Protein AF-A0A0S8FKI0-F1 (afdb_monomer_lite)

pLDDT: mean 73.02, std 17.02, range [30.19, 95.19]

Radius of gyration: 29.46 Å; chains: 1; bounding box: 60×62×82 Å

Secondary structure (DSSP, 8-state):
--SHHHHHHHHHHHHHHHHHHHHHHHHHHHT-------HHHHHHHHHHS-HHHHHHHHHHTT-TT-TTTSPPPEEEHHHHHHHHHTT-SS----HHHHHHHHHHHHHHTT----HHHHHHHT-TT--S-EEETHHHHHHHH--HHHHS----HHHHSTTS-HHHHHHHHHHHTTBSSHHHHHHHHHHHSS--HHHHHHHHHSTTS-HHHHHHHHHHHHHHHHHHHTTPPP---GGGBEEEHHHHHTTHHHHHTT-S-HHHHHHHHHHHH---HHHHHHHT--SSS-SEEEHHHHHHHHHHHH-SSPPP----TT-SHHHHHHHHHHHHHHHHHHHHHHHH---HHHHHHHHHHHHHHHHHHHH--SSPP-----

Structure (mmCIF, N/CA/C/O backbone):
data_AF-A0A0S8FKI0-F1
#
_entry.id   AF-A0A0S8FKI0-F1
#
loop_
_atom_site.group_PDB
_atom_site.id
_atom_site.type_symbol
_atom_site.label_atom_id
_atom_site.label_alt_id
_atom_site.label_comp_id
_atom_site.label_asym_id
_atom_site.label_entity_id
_atom_site.label_seq_id
_atom_site.pdbx_PDB_ins_code
_atom_site.Cartn_x
_atom_site.Cartn_y
_atom_site.Cartn_z
_atom_site.occupancy
_atom_site.B_iso_or_equiv
_atom_site.auth_seq_id
_atom_site.auth_comp_id
_atom_site.auth_asym_id
_atom_site.auth_atom_id
_atom_site.pdbx_PDB_model_num
ATOM 1 N N . ASP A 1 1 ? 8.269 -39.156 -27.310 1.00 39.81 1 ASP A N 1
ATOM 2 C CA . ASP A 1 1 ? 9.398 -38.824 -28.210 1.00 39.81 1 ASP A CA 1
ATOM 3 C C . ASP A 1 1 ? 9.031 -38.350 -29.619 1.00 39.81 1 ASP A C 1
ATOM 5 O O . ASP A 1 1 ? 9.906 -37.812 -30.287 1.00 39.81 1 ASP A O 1
ATOM 9 N N . GLY A 1 2 ? 7.776 -38.480 -30.079 1.00 37.66 2 GLY A N 1
ATOM 10 C CA . GLY A 1 2 ? 7.359 -38.002 -31.412 1.00 37.66 2 GLY A CA 1
ATOM 11 C C . GLY A 1 2 ? 6.972 -36.518 -31.512 1.00 37.66 2 GLY A C 1
ATOM 12 O O . GLY A 1 2 ? 7.058 -35.959 -32.595 1.00 37.66 2 GLY A O 1
ATOM 13 N N . ASP A 1 3 ? 6.604 -35.869 -30.401 1.00 40.97 3 ASP A N 1
ATOM 14 C CA . ASP A 1 3 ? 5.972 -34.531 -30.415 1.00 40.97 3 ASP A CA 1
ATOM 15 C C . ASP A 1 3 ? 6.957 -33.375 -30.123 1.00 40.97 3 ASP A C 1
ATOM 17 O O . ASP A 1 3 ? 6.841 -32.263 -30.624 1.00 40.97 3 ASP A O 1
ATOM 21 N N . VAL A 1 4 ? 8.035 -33.662 -29.385 1.00 31.95 4 VAL A N 1
ATOM 22 C CA . VAL A 1 4 ? 9.093 -32.680 -29.068 1.00 31.95 4 VAL A CA 1
ATOM 23 C C . VAL A 1 4 ? 9.941 -32.345 -30.302 1.00 31.95 4 VAL A C 1
ATOM 25 O O . VAL A 1 4 ? 10.448 -31.234 -30.428 1.00 31.95 4 VAL A O 1
ATOM 28 N N . LYS A 1 5 ? 10.069 -33.288 -31.246 1.00 33.06 5 LYS A N 1
ATOM 29 C CA . LYS A 1 5 ? 10.776 -33.059 -32.515 1.00 33.06 5 LYS A CA 1
ATOM 30 C C . LYS A 1 5 ? 9.986 -32.170 -33.477 1.00 33.06 5 LYS A C 1
ATOM 32 O O . LYS A 1 5 ? 10.614 -31.410 -34.201 1.00 33.06 5 LYS A O 1
ATOM 37 N N . GLY A 1 6 ? 8.651 -32.236 -33.453 1.00 35.41 6 GLY A N 1
ATOM 38 C CA . GLY A 1 6 ? 7.785 -31.364 -34.253 1.00 35.41 6 GLY A CA 1
ATOM 39 C C . GLY A 1 6 ? 7.866 -29.913 -33.784 1.00 35.41 6 GLY A C 1
ATOM 40 O O . GLY A 1 6 ? 8.181 -29.033 -34.574 1.00 35.41 6 GLY A O 1
ATOM 41 N N . ILE A 1 7 ? 7.736 -29.689 -32.473 1.00 34.97 7 ILE A N 1
ATOM 42 C CA . ILE A 1 7 ? 7.817 -28.352 -31.861 1.00 34.97 7 ILE A CA 1
ATOM 43 C C . ILE A 1 7 ? 9.214 -27.730 -32.035 1.00 34.97 7 ILE A C 1
ATOM 45 O O . ILE A 1 7 ? 9.339 -26.536 -32.293 1.00 34.97 7 ILE A O 1
ATOM 49 N N . ALA A 1 8 ? 10.281 -28.529 -31.924 1.00 34.00 8 ALA A N 1
ATOM 50 C CA . ALA A 1 8 ? 11.645 -28.049 -32.143 1.00 34.00 8 ALA A CA 1
ATOM 51 C C . ALA A 1 8 ? 11.937 -27.732 -33.621 1.00 34.00 8 ALA A C 1
ATOM 53 O O . ALA A 1 8 ? 12.664 -26.780 -33.894 1.00 34.00 8 ALA A O 1
ATOM 54 N N . ALA A 1 9 ? 11.372 -28.497 -34.561 1.00 36.66 9 ALA A N 1
ATOM 55 C CA . ALA A 1 9 ? 11.498 -28.230 -35.993 1.00 36.66 9 ALA A CA 1
ATOM 56 C C . ALA A 1 9 ? 10.727 -26.966 -36.398 1.00 36.66 9 ALA A C 1
ATOM 58 O O . ALA A 1 9 ? 11.277 -26.120 -37.088 1.00 36.66 9 ALA A O 1
ATOM 59 N N . GLU A 1 10 ? 9.513 -26.786 -35.880 1.00 39.69 10 GLU A N 1
ATOM 60 C CA . GLU A 1 10 ? 8.668 -25.616 -36.144 1.00 39.69 10 GLU A CA 1
ATOM 61 C C . GLU A 1 10 ? 9.244 -24.335 -35.503 1.00 39.69 10 GLU A C 1
ATOM 63 O O . GLU A 1 10 ? 9.198 -23.250 -36.083 1.00 39.69 10 GLU A O 1
ATOM 68 N N . ALA A 1 11 ? 9.873 -24.452 -34.325 1.00 37.56 11 ALA A N 1
ATOM 69 C CA . ALA A 1 11 ? 10.627 -23.362 -33.705 1.00 37.56 11 ALA A CA 1
ATOM 70 C C . ALA A 1 11 ? 11.925 -23.036 -34.466 1.00 37.56 11 ALA A C 1
ATOM 72 O O . ALA A 1 11 ? 12.289 -21.865 -34.569 1.00 37.56 11 ALA A O 1
ATOM 73 N N . ALA A 1 12 ? 12.617 -24.045 -35.004 1.00 39.66 12 ALA A N 1
ATOM 74 C CA . ALA A 1 12 ? 13.812 -23.856 -35.824 1.00 39.66 12 ALA A CA 1
ATOM 75 C C . ALA A 1 12 ? 13.483 -23.206 -37.176 1.00 39.66 12 ALA A C 1
ATOM 77 O O . ALA A 1 12 ? 14.190 -22.290 -37.583 1.00 39.66 12 ALA A O 1
ATOM 78 N N . GLU A 1 13 ? 12.390 -23.617 -37.818 1.00 43.81 13 GLU A N 1
ATOM 79 C CA . GLU A 1 13 ? 11.891 -23.058 -39.077 1.00 43.81 13 GLU A CA 1
ATOM 80 C C . GLU A 1 13 ? 11.453 -21.600 -38.890 1.00 43.81 13 GLU A C 1
ATOM 82 O O . GLU A 1 13 ? 11.919 -20.720 -39.610 1.00 43.81 13 GLU A O 1
ATOM 87 N N . ARG A 1 14 ? 10.705 -21.298 -37.819 1.00 45.59 14 ARG A N 1
ATOM 88 C CA . ARG A 1 14 ? 10.377 -19.914 -37.436 1.00 45.59 14 ARG A CA 1
ATOM 89 C C . ARG A 1 14 ? 11.604 -19.068 -37.118 1.00 45.59 14 ARG A C 1
ATOM 91 O O . ARG A 1 14 ? 11.647 -17.898 -37.488 1.00 45.59 14 ARG A O 1
ATOM 98 N N . MET A 1 15 ? 12.605 -19.626 -36.436 1.00 43.56 15 MET A N 1
ATOM 99 C CA . MET A 1 15 ? 13.870 -18.926 -36.189 1.00 43.56 15 MET A CA 1
ATOM 100 C C . MET A 1 15 ? 14.662 -18.702 -37.481 1.00 43.56 15 MET A C 1
ATOM 102 O O . MET A 1 15 ? 15.325 -17.675 -37.595 1.00 43.56 15 MET A O 1
ATOM 106 N N . GLN A 1 16 ? 14.582 -19.605 -38.459 1.00 45.94 16 GLN A N 1
ATOM 107 C CA . GLN A 1 16 ? 15.183 -19.442 -39.785 1.00 45.94 16 GLN A CA 1
ATOM 108 C C . GLN A 1 16 ? 14.472 -18.365 -40.608 1.00 45.94 16 GLN A C 1
ATOM 110 O O . GLN A 1 16 ? 15.139 -17.526 -41.210 1.00 45.94 16 GLN A O 1
ATOM 115 N N . GLU A 1 17 ? 13.140 -18.338 -40.593 1.00 49.81 17 GLU A N 1
ATOM 116 C CA . GLU A 1 17 ? 12.338 -17.300 -41.245 1.00 49.81 17 GLU A CA 1
ATOM 117 C C . GLU A 1 17 ? 12.579 -15.925 -40.621 1.00 49.81 17 GLU A C 1
ATOM 119 O O . GLU A 1 17 ? 12.805 -14.957 -41.350 1.00 49.81 17 GLU A O 1
ATOM 124 N N . LEU A 1 18 ? 12.605 -15.850 -39.284 1.00 48.66 18 LEU A N 1
ATOM 125 C CA . LEU A 1 18 ? 12.975 -14.643 -38.549 1.00 48.66 18 LEU A CA 1
ATOM 126 C C . LEU A 1 18 ? 14.399 -14.226 -38.902 1.00 48.66 18 LEU A C 1
ATOM 128 O O . LEU A 1 18 ? 14.578 -13.107 -39.349 1.00 48.66 18 LEU A O 1
ATOM 132 N N . SER A 1 19 ? 15.389 -15.119 -38.820 1.00 49.66 19 SER A N 1
ATOM 133 C CA . SER A 1 19 ? 16.783 -14.802 -39.171 1.00 49.66 19 SER A CA 1
ATOM 134 C C . SER A 1 19 ? 16.922 -14.328 -40.621 1.00 49.66 19 SER A C 1
ATOM 136 O O . SER A 1 19 ? 17.683 -13.406 -40.880 1.00 49.66 19 SER A O 1
ATOM 138 N N . GLY A 1 20 ? 16.168 -14.901 -41.563 1.00 47.53 20 GLY A N 1
ATOM 139 C CA . GLY A 1 20 ? 16.188 -14.504 -42.973 1.00 47.53 20 GLY A CA 1
ATOM 140 C C . GLY A 1 20 ? 15.478 -13.177 -43.257 1.00 47.53 20 GLY A C 1
ATOM 141 O O . GLY A 1 20 ? 15.952 -12.396 -44.079 1.00 47.53 20 GLY A O 1
ATOM 142 N N . ALA A 1 21 ? 14.358 -12.886 -42.588 1.00 50.78 21 ALA A N 1
ATOM 143 C CA . ALA A 1 21 ? 13.691 -11.581 -42.672 1.00 50.78 21 ALA A CA 1
ATOM 144 C C . ALA A 1 21 ? 14.561 -10.467 -42.085 1.00 50.78 21 ALA A C 1
ATOM 146 O O . ALA A 1 21 ? 14.676 -9.383 -42.646 1.00 50.78 21 ALA A O 1
ATOM 147 N N . LEU A 1 22 ? 15.235 -10.800 -41.001 1.00 49.72 22 LEU A N 1
ATOM 148 C CA . LEU A 1 22 ? 16.076 -9.927 -40.216 1.00 49.72 22 LEU A CA 1
ATOM 149 C C . LEU A 1 22 ? 17.421 -9.650 -40.894 1.00 49.72 22 LEU A C 1
ATOM 151 O O . LEU A 1 22 ? 17.894 -8.519 -40.890 1.00 49.72 22 LEU A O 1
ATOM 155 N N . LEU A 1 23 ? 17.989 -10.650 -41.573 1.00 49.66 23 LEU A N 1
ATOM 156 C CA . LEU A 1 23 ? 19.130 -10.458 -42.460 1.00 49.66 23 LEU A CA 1
ATOM 157 C C . LEU A 1 23 ? 18.768 -9.509 -43.608 1.00 49.66 23 LEU A C 1
ATOM 159 O O . LEU A 1 23 ? 19.523 -8.589 -43.871 1.00 49.66 23 LEU A O 1
ATOM 163 N N . ARG A 1 24 ? 17.588 -9.656 -44.231 1.00 54.09 24 ARG A N 1
ATOM 164 C CA . ARG A 1 24 ? 17.131 -8.731 -45.286 1.00 54.09 24 ARG A CA 1
ATOM 165 C C . ARG A 1 24 ? 17.001 -7.291 -44.787 1.00 54.09 24 ARG A C 1
ATOM 167 O O . ARG A 1 24 ? 17.429 -6.385 -45.492 1.00 54.09 24 ARG A O 1
ATOM 174 N N . GLU A 1 25 ? 16.456 -7.078 -43.591 1.00 47.53 25 GLU A N 1
ATOM 175 C CA . GLU A 1 25 ? 16.356 -5.740 -42.988 1.00 47.53 25 GLU A CA 1
ATOM 176 C C . GLU A 1 25 ? 17.735 -5.148 -42.650 1.00 47.53 25 GLU A C 1
ATOM 178 O O . GLU A 1 25 ? 17.973 -3.969 -42.902 1.00 47.53 25 GLU A O 1
ATOM 183 N N . VAL A 1 26 ? 18.668 -5.964 -42.147 1.00 47.06 26 VAL A N 1
ATOM 184 C CA . VAL A 1 26 ? 20.055 -5.554 -41.862 1.00 47.06 26 VAL A CA 1
ATOM 185 C C . VAL A 1 26 ? 20.823 -5.229 -43.148 1.00 47.06 26 VAL A C 1
ATOM 187 O O . VAL A 1 26 ? 21.454 -4.181 -43.222 1.00 47.06 26 VAL A O 1
ATOM 190 N N . THR A 1 27 ? 20.725 -6.068 -44.180 1.00 49.44 27 THR A N 1
ATOM 191 C CA . THR A 1 27 ? 21.294 -5.857 -45.525 1.00 49.44 27 THR A CA 1
ATOM 192 C C . THR A 1 27 ? 20.740 -4.579 -46.163 1.00 49.44 27 THR A C 1
ATOM 194 O O . THR A 1 27 ? 21.491 -3.785 -46.725 1.00 49.44 27 THR A O 1
ATOM 197 N N . GLN A 1 28 ? 19.437 -4.322 -46.013 1.00 47.28 28 GLN A N 1
ATOM 198 C CA . GLN A 1 28 ? 18.789 -3.110 -46.518 1.00 47.28 28 GLN A CA 1
ATOM 199 C C . GLN A 1 28 ? 19.197 -1.847 -45.741 1.00 47.28 28 GLN A C 1
ATOM 201 O O . GLN A 1 28 ? 19.265 -0.771 -46.330 1.00 47.28 28 GLN A O 1
ATOM 206 N N . ALA A 1 29 ? 19.488 -1.965 -44.443 1.00 43.78 29 ALA A N 1
ATOM 207 C CA . ALA A 1 29 ? 19.983 -0.867 -43.611 1.00 43.78 29 ALA A CA 1
ATOM 208 C C . ALA A 1 29 ? 21.496 -0.609 -43.760 1.00 43.78 29 ALA A C 1
ATOM 210 O O . ALA A 1 29 ? 21.950 0.493 -43.453 1.00 43.78 29 ALA A O 1
ATOM 211 N N . ALA A 1 30 ? 22.267 -1.605 -44.206 1.00 43.94 30 ALA A N 1
ATOM 212 C CA . ALA A 1 30 ? 23.724 -1.546 -44.341 1.00 43.94 30 ALA A CA 1
ATOM 213 C C . ALA A 1 30 ? 24.226 -1.269 -45.776 1.00 43.94 30 ALA A C 1
ATOM 215 O O . ALA A 1 30 ? 25.426 -1.107 -45.951 1.00 43.94 30 ALA A O 1
ATOM 216 N N . GLU A 1 31 ? 23.340 -1.198 -46.781 1.00 46.09 31 GLU A N 1
ATOM 217 C CA . GLU A 1 31 ? 23.678 -1.003 -48.211 1.00 46.09 31 GLU A CA 1
ATOM 218 C C . GLU A 1 31 ? 24.709 -2.010 -48.781 1.00 46.09 31 GLU A C 1
ATOM 220 O O . GLU A 1 31 ? 25.427 -1.706 -49.733 1.00 46.09 31 GLU A O 1
ATOM 225 N N . GLU A 1 32 ? 24.772 -3.234 -48.247 1.00 49.81 32 GLU A N 1
ATOM 226 C CA . GLU A 1 32 ? 25.728 -4.266 -48.681 1.00 49.81 32 GLU A CA 1
ATOM 227 C C . GLU A 1 32 ? 25.035 -5.580 -49.067 1.00 49.81 32 GLU A C 1
ATOM 229 O O . GLU A 1 32 ? 24.153 -6.050 -48.353 1.00 49.81 32 GLU A O 1
ATOM 234 N N . ASP A 1 33 ? 25.478 -6.211 -50.163 1.00 42.44 33 ASP A N 1
ATOM 235 C CA . ASP A 1 33 ? 25.029 -7.540 -50.606 1.00 42.44 33 ASP A CA 1
ATOM 236 C C . ASP A 1 33 ? 25.735 -8.644 -49.797 1.00 42.44 33 ASP A C 1
ATOM 238 O O . ASP A 1 33 ? 26.891 -8.988 -50.058 1.00 42.44 33 ASP A O 1
ATOM 242 N N . LEU A 1 34 ? 25.029 -9.243 -48.833 1.00 45.88 34 LEU A N 1
ATOM 243 C CA . LEU A 1 34 ? 25.502 -10.420 -48.097 1.00 45.88 34 LEU A CA 1
ATOM 244 C C . LEU A 1 34 ? 24.606 -11.643 -48.370 1.00 45.88 34 LEU A C 1
ATOM 246 O O . LEU A 1 34 ? 23.379 -11.514 -48.393 1.00 45.88 34 LEU A O 1
ATOM 250 N N . PRO A 1 35 ? 25.189 -12.840 -48.585 1.00 40.00 35 PRO A N 1
ATOM 251 C CA . PRO A 1 35 ? 24.428 -14.052 -48.861 1.00 40.00 35 PRO A CA 1
ATOM 252 C C . PRO A 1 35 ? 23.627 -14.489 -47.629 1.00 40.00 35 PRO A C 1
ATOM 254 O O . PRO A 1 35 ? 24.103 -14.425 -46.499 1.00 40.00 35 PRO A O 1
ATOM 257 N N . GLY A 1 36 ? 22.388 -14.924 -47.863 1.00 38.94 36 GLY A N 1
ATOM 258 C CA . GLY A 1 36 ? 21.505 -15.423 -46.818 1.00 38.94 36 GLY A CA 1
ATOM 259 C C . GLY A 1 36 ? 21.809 -16.858 -46.416 1.00 38.94 36 GLY A C 1
ATOM 260 O O . GLY A 1 36 ? 21.593 -17.774 -47.210 1.00 38.94 36 GLY A O 1
ATOM 261 N N . GLY A 1 37 ? 22.214 -17.058 -45.165 1.00 46.09 37 GLY A N 1
ATOM 262 C CA . GLY A 1 37 ? 22.438 -18.387 -44.604 1.00 46.09 37 GLY A CA 1
ATOM 263 C C . GLY A 1 37 ? 22.400 -18.438 -43.066 1.00 46.09 37 GLY A C 1
ATOM 264 O O . GLY A 1 37 ? 21.772 -17.582 -42.439 1.00 46.09 37 GLY A O 1
ATOM 265 N N . PRO A 1 38 ? 22.927 -19.514 -42.440 1.00 44.62 38 PRO A N 1
ATOM 266 C CA . PRO A 1 38 ? 22.556 -19.957 -41.088 1.00 44.62 38 PRO A CA 1
ATOM 267 C C . PRO A 1 38 ? 22.965 -18.981 -39.961 1.00 44.62 38 PRO A C 1
ATOM 269 O O . PRO A 1 38 ? 23.713 -18.042 -40.202 1.00 44.62 38 PRO A O 1
ATOM 272 N N . PRO A 1 39 ? 22.582 -19.227 -38.689 1.00 46.31 39 PRO A N 1
ATOM 273 C CA . PRO A 1 39 ? 22.994 -18.448 -37.505 1.00 46.31 39 PRO A CA 1
ATOM 274 C C . PRO A 1 39 ? 24.473 -18.023 -37.432 1.00 46.31 39 PRO A C 1
ATOM 276 O O . PRO A 1 39 ? 24.792 -16.963 -36.894 1.00 46.31 39 PRO A O 1
ATOM 279 N N . CYS A 1 40 ? 25.383 -18.839 -37.978 1.00 47.81 40 CYS A N 1
ATOM 280 C CA . CYS A 1 40 ? 26.810 -18.533 -38.072 1.00 47.81 40 CYS A CA 1
ATOM 281 C C . CYS A 1 40 ? 27.129 -17.370 -39.025 1.00 47.81 40 CYS A C 1
ATOM 283 O O . CYS A 1 40 ? 28.108 -16.665 -38.802 1.00 47.81 40 CYS A O 1
ATOM 285 N N . GLU A 1 41 ? 26.308 -17.141 -40.046 1.00 53.88 41 GLU A N 1
ATOM 286 C CA . GLU A 1 41 ? 26.467 -16.062 -41.023 1.00 53.88 41 GLU A CA 1
ATOM 287 C C . GLU A 1 41 ? 25.952 -14.727 -40.484 1.00 53.88 41 GLU A C 1
ATOM 289 O O . GLU A 1 41 ? 26.607 -13.713 -40.685 1.00 53.88 41 GLU A O 1
ATOM 294 N N . VAL A 1 42 ? 24.875 -14.723 -39.686 1.00 52.00 42 VAL A N 1
ATOM 295 C CA . VAL A 1 42 ? 24.426 -13.522 -38.949 1.00 52.00 42 VAL A CA 1
ATOM 296 C C . VAL A 1 42 ? 25.498 -13.075 -37.951 1.00 52.00 42 VAL A C 1
ATOM 298 O O . VAL A 1 42 ? 25.835 -11.896 -37.881 1.00 52.00 42 VAL A O 1
ATOM 301 N N . ALA A 1 43 ? 26.082 -14.015 -37.200 1.00 55.62 43 ALA A N 1
ATOM 302 C CA . ALA A 1 43 ? 27.179 -13.711 -36.283 1.00 55.62 43 ALA A CA 1
ATOM 303 C C . ALA A 1 43 ? 28.441 -13.221 -37.021 1.00 55.62 43 ALA A C 1
ATOM 305 O O . ALA A 1 43 ? 29.109 -12.309 -36.537 1.00 55.62 43 ALA A O 1
ATOM 306 N N . ALA A 1 44 ? 28.755 -13.791 -38.191 1.00 59.44 44 ALA A N 1
ATOM 307 C CA . ALA A 1 44 ? 29.886 -13.372 -39.019 1.00 59.44 44 ALA A CA 1
ATOM 308 C C . ALA A 1 44 ? 29.679 -11.982 -39.650 1.00 59.44 44 ALA A C 1
ATOM 310 O O . ALA A 1 44 ? 30.594 -11.164 -39.599 1.00 59.44 44 ALA A O 1
ATOM 311 N N . ALA A 1 45 ? 28.479 -11.690 -40.159 1.00 59.94 45 ALA A N 1
ATOM 312 C CA . ALA A 1 45 ? 28.102 -10.385 -40.703 1.00 59.94 45 ALA A CA 1
ATOM 313 C C . ALA A 1 45 ? 28.117 -9.295 -39.622 1.00 59.94 45 ALA A C 1
ATOM 315 O O . ALA A 1 45 ? 28.669 -8.216 -39.814 1.00 59.94 45 ALA A O 1
ATOM 316 N N . LEU A 1 46 ? 27.594 -9.598 -38.430 1.00 58.38 46 LEU A N 1
ATOM 317 C CA . LEU A 1 46 ? 27.690 -8.691 -37.288 1.00 58.38 46 LEU A CA 1
ATOM 318 C C . LEU A 1 46 ? 29.155 -8.472 -36.878 1.00 58.38 46 LEU A C 1
ATOM 320 O O . LEU A 1 46 ? 29.522 -7.351 -36.533 1.00 58.38 46 LEU A O 1
ATOM 324 N N . ALA A 1 47 ? 30.009 -9.501 -36.942 1.00 62.91 47 ALA A N 1
ATOM 325 C CA . ALA A 1 47 ? 31.429 -9.407 -36.596 1.00 62.91 47 ALA A CA 1
ATOM 326 C C . ALA A 1 47 ? 32.264 -8.539 -37.558 1.00 62.91 47 ALA A C 1
ATOM 328 O O . ALA A 1 47 ? 33.300 -8.026 -37.128 1.00 62.91 47 ALA A O 1
ATOM 329 N N . SER A 1 48 ? 31.829 -8.345 -38.808 1.00 64.75 48 SER A N 1
ATOM 330 C CA . SER A 1 48 ? 32.477 -7.436 -39.766 1.00 64.75 48 SER A CA 1
ATOM 331 C C . SER A 1 48 ? 32.045 -5.973 -39.625 1.00 64.75 48 SER A C 1
ATOM 333 O O . SER A 1 48 ? 32.779 -5.097 -40.071 1.00 64.75 48 SER A O 1
ATOM 335 N N . CYS A 1 49 ? 30.913 -5.686 -38.973 1.00 60.69 49 CYS A N 1
ATOM 336 C CA . CYS A 1 49 ? 30.479 -4.312 -38.704 1.00 60.69 49 CYS A CA 1
ATOM 337 C C . CYS A 1 49 ? 31.343 -3.629 -37.634 1.00 60.69 49 CYS A C 1
ATOM 339 O O . CYS A 1 49 ? 31.821 -4.282 -36.695 1.00 60.69 49 CYS A O 1
ATOM 341 N N . GLU A 1 50 ? 31.451 -2.299 -37.715 1.00 67.81 50 GLU A N 1
ATOM 342 C CA . GLU A 1 50 ? 31.979 -1.483 -36.620 1.00 67.81 50 GLU A CA 1
ATOM 343 C C . GLU A 1 50 ? 31.155 -1.680 -35.340 1.00 67.81 50 GLU A C 1
ATOM 345 O O . GLU A 1 50 ? 29.954 -1.957 -35.372 1.00 67.81 50 GLU A O 1
ATOM 350 N N . GLU A 1 51 ? 31.804 -1.533 -34.186 1.00 68.81 51 GLU A N 1
ATOM 351 C CA . GLU A 1 51 ? 31.249 -1.893 -32.876 1.00 68.81 51 GLU A CA 1
ATOM 352 C C . GLU A 1 51 ? 29.905 -1.205 -32.577 1.00 68.81 51 GLU A C 1
ATOM 354 O O . GLU A 1 51 ? 28.958 -1.861 -32.147 1.00 68.81 51 GLU A O 1
ATOM 359 N N . ALA A 1 52 ? 29.783 0.087 -32.896 1.00 63.44 52 ALA A N 1
ATOM 360 C CA . ALA A 1 52 ? 28.550 0.849 -32.692 1.00 63.44 52 ALA A CA 1
ATOM 361 C C . ALA A 1 52 ? 27.403 0.413 -33.627 1.00 63.44 52 ALA A C 1
ATOM 363 O O . ALA A 1 52 ? 26.245 0.381 -33.210 1.00 63.44 52 ALA A O 1
ATOM 364 N N . GLN A 1 53 ? 27.712 0.058 -34.879 1.00 60.59 53 GLN A N 1
ATOM 365 C CA . GLN A 1 53 ? 26.724 -0.453 -35.838 1.00 60.59 53 GLN A CA 1
ATOM 366 C C . GLN A 1 53 ? 26.264 -1.860 -35.460 1.00 60.59 53 GLN A C 1
ATOM 368 O O . GLN A 1 53 ? 25.073 -2.154 -35.510 1.00 60.59 53 GLN A O 1
ATOM 373 N N . ARG A 1 54 ? 27.190 -2.712 -35.013 1.00 67.44 54 ARG A N 1
ATOM 374 C CA . ARG A 1 54 ? 26.890 -4.062 -34.536 1.00 67.44 54 ARG A CA 1
ATOM 375 C C . ARG A 1 54 ? 25.904 -4.051 -33.374 1.00 67.44 54 ARG A C 1
ATOM 377 O O . ARG A 1 54 ? 24.957 -4.831 -33.394 1.00 67.44 54 ARG A O 1
ATOM 384 N N . ASP A 1 55 ? 26.116 -3.185 -32.383 1.00 65.81 55 ASP A N 1
ATOM 385 C CA . ASP A 1 55 ? 25.214 -3.070 -31.232 1.00 65.81 55 ASP A CA 1
ATOM 386 C C . ASP A 1 55 ? 23.819 -2.601 -31.656 1.00 65.81 55 ASP A C 1
ATOM 388 O O . ASP A 1 55 ? 22.819 -3.165 -31.215 1.00 65.81 55 ASP A O 1
ATOM 392 N N . LEU A 1 56 ? 23.751 -1.599 -32.540 1.00 60.97 56 LEU A N 1
ATOM 393 C CA . LEU A 1 56 ? 22.490 -1.065 -33.049 1.00 60.97 56 LEU A CA 1
ATOM 394 C C . LEU A 1 56 ? 21.700 -2.139 -33.806 1.00 60.97 56 LEU A C 1
ATOM 396 O O . LEU A 1 56 ? 20.520 -2.343 -33.527 1.00 60.97 56 LEU A O 1
ATOM 400 N N . LEU A 1 57 ? 22.359 -2.850 -34.724 1.00 59.72 57 LEU A N 1
ATOM 401 C CA . LEU A 1 57 ? 21.748 -3.934 -35.487 1.00 59.72 57 LEU A CA 1
ATOM 402 C C . LEU A 1 57 ? 21.295 -5.051 -34.544 1.00 59.72 57 LEU A C 1
ATOM 404 O O . LEU A 1 57 ? 20.134 -5.442 -34.582 1.00 59.72 57 LEU A O 1
ATOM 408 N N . ALA A 1 58 ? 22.158 -5.493 -33.625 1.00 65.25 58 ALA A N 1
ATOM 409 C CA . ALA A 1 58 ? 21.834 -6.510 -32.627 1.00 65.25 58 ALA A CA 1
ATOM 410 C C . ALA A 1 58 ? 20.653 -6.130 -31.718 1.00 65.25 58 ALA A C 1
ATOM 412 O O . ALA A 1 58 ? 19.911 -7.011 -31.279 1.00 65.25 58 ALA A O 1
ATOM 413 N N . ASP A 1 59 ? 20.471 -4.843 -31.419 1.00 62.06 59 ASP A N 1
ATOM 414 C CA . ASP A 1 59 ? 19.353 -4.344 -30.618 1.00 62.06 59 ASP A CA 1
ATOM 415 C C . ASP A 1 59 ? 18.034 -4.318 -31.391 1.00 62.06 59 ASP A C 1
ATOM 417 O O . ASP A 1 59 ? 17.012 -4.722 -30.828 1.00 62.06 59 ASP A O 1
ATOM 421 N N . VAL A 1 60 ? 18.058 -3.893 -32.663 1.00 60.00 60 VAL A N 1
ATOM 422 C CA . VAL A 1 60 ? 16.895 -3.932 -33.577 1.00 60.00 60 VAL A CA 1
ATOM 423 C C . VAL A 1 60 ? 16.350 -5.351 -33.672 1.00 60.00 60 VAL A C 1
ATOM 425 O O . VAL A 1 60 ? 15.141 -5.570 -33.681 1.00 60.00 60 VAL A O 1
ATOM 428 N N . VAL A 1 61 ? 17.259 -6.319 -33.660 1.00 59.34 61 VAL A N 1
ATOM 429 C CA . VAL A 1 61 ? 16.941 -7.716 -33.908 1.00 59.34 61 VAL A CA 1
ATOM 430 C C . VAL A 1 61 ? 16.808 -8.570 -32.650 1.00 59.34 61 VAL A C 1
ATOM 432 O O . VAL A 1 61 ? 16.664 -9.788 -32.728 1.00 59.34 61 VAL A O 1
ATOM 435 N N . LEU A 1 62 ? 16.854 -7.933 -31.475 1.00 63.19 62 LEU A N 1
ATOM 436 C CA . LEU A 1 62 ? 16.764 -8.572 -30.157 1.00 63.19 62 LEU A CA 1
ATOM 437 C C . LEU A 1 62 ? 17.852 -9.632 -29.881 1.00 63.19 62 LEU A C 1
ATOM 439 O O . LEU A 1 62 ? 17.696 -10.462 -28.985 1.00 63.19 62 LEU A O 1
ATOM 443 N N . LEU A 1 63 ? 18.970 -9.596 -30.609 1.00 64.62 63 LEU A N 1
ATOM 444 C CA . LEU A 1 63 ? 20.092 -10.528 -30.448 1.00 64.62 63 LEU A CA 1
ATOM 445 C C . LEU A 1 63 ? 21.130 -10.050 -29.424 1.00 64.62 63 LEU A C 1
ATOM 447 O O . LEU A 1 63 ? 21.961 -10.846 -28.976 1.00 64.62 63 LEU A O 1
ATOM 451 N N . ASN A 1 64 ? 21.097 -8.777 -29.022 1.00 64.50 64 ASN A N 1
ATOM 452 C CA . ASN A 1 64 ? 22.018 -8.246 -28.020 1.00 64.50 64 ASN A CA 1
ATOM 453 C C . ASN A 1 64 ? 21.754 -8.871 -26.638 1.00 64.50 64 ASN A C 1
ATOM 455 O O . ASN A 1 64 ? 20.712 -8.645 -26.027 1.00 64.50 64 ASN A O 1
ATOM 459 N N . GLY A 1 65 ? 22.708 -9.667 -26.145 1.00 56.34 65 GLY A N 1
ATOM 460 C CA . GLY A 1 65 ? 22.571 -10.442 -24.907 1.00 56.34 65 GLY A CA 1
ATOM 461 C C . GLY A 1 65 ? 22.236 -11.922 -25.111 1.00 56.34 65 GLY A C 1
ATOM 462 O O . GLY A 1 65 ? 22.357 -12.711 -24.166 1.00 56.34 65 GLY A O 1
ATOM 463 N N . HIS A 1 66 ? 21.907 -12.337 -26.336 1.00 61.88 66 HIS A N 1
ATOM 464 C CA . HIS A 1 66 ? 21.606 -13.728 -26.638 1.00 61.88 66 HIS A CA 1
ATOM 465 C C . HIS A 1 66 ? 22.894 -14.540 -26.817 1.00 61.88 66 HIS A C 1
ATOM 467 O O . HIS A 1 66 ? 23.516 -14.525 -27.879 1.00 61.88 66 HIS A O 1
ATOM 473 N N . ARG A 1 67 ? 23.270 -15.323 -25.792 1.00 58.84 67 ARG A N 1
ATOM 474 C CA . ARG A 1 67 ? 24.555 -16.059 -25.700 1.00 58.84 67 ARG A CA 1
ATOM 475 C C . ARG A 1 67 ? 24.923 -16.917 -26.919 1.00 58.84 67 ARG A C 1
ATOM 477 O O . ARG A 1 67 ? 26.102 -17.214 -27.089 1.00 58.84 67 ARG A O 1
ATOM 484 N N . GLN A 1 68 ? 23.942 -17.338 -27.718 1.00 55.84 68 GLN A N 1
ATOM 485 C CA . GLN A 1 68 ? 24.162 -18.131 -28.935 1.00 55.84 68 GLN A CA 1
ATOM 486 C C . GLN A 1 68 ? 24.608 -17.301 -30.153 1.00 55.84 68 GLN A C 1
ATOM 488 O O . GLN A 1 68 ? 25.258 -17.858 -31.029 1.00 55.84 68 GLN A O 1
ATOM 493 N N . PHE A 1 69 ? 24.295 -16.001 -30.206 1.00 58.56 69 PHE A N 1
ATOM 494 C CA . PHE A 1 69 ? 24.595 -15.127 -31.351 1.00 58.56 69 PHE A CA 1
ATOM 495 C C . PHE A 1 69 ? 25.606 -14.040 -30.980 1.00 58.56 69 PHE A C 1
ATOM 497 O O . PHE A 1 69 ? 26.613 -13.871 -31.661 1.00 58.56 69 PHE A O 1
ATOM 504 N N . LEU A 1 70 ? 25.379 -13.343 -29.862 1.00 64.69 70 LEU A N 1
ATOM 505 C CA . LEU A 1 70 ? 26.261 -12.296 -29.354 1.00 64.69 70 LEU A CA 1
ATOM 506 C C . LEU A 1 70 ? 26.366 -12.382 -27.832 1.00 64.69 70 LEU A C 1
ATOM 508 O O . LEU A 1 70 ? 25.371 -12.458 -27.108 1.00 64.69 70 LEU A O 1
ATOM 512 N N . ARG A 1 71 ? 27.598 -12.350 -27.316 1.00 65.94 71 ARG A N 1
ATOM 513 C CA . ARG A 1 71 ? 27.803 -12.251 -25.866 1.00 65.94 71 ARG A CA 1
ATOM 514 C C . ARG A 1 71 ? 27.242 -10.913 -25.367 1.00 65.94 71 ARG A C 1
ATOM 516 O O . ARG A 1 71 ? 27.486 -9.901 -26.022 1.00 65.94 71 ARG A O 1
ATOM 523 N N . PRO A 1 72 ? 26.544 -10.885 -24.213 1.00 67.50 72 PRO A N 1
ATOM 524 C CA . PRO A 1 72 ? 26.071 -9.635 -23.642 1.00 67.50 72 PRO A CA 1
ATOM 525 C C . PRO A 1 72 ? 27.251 -8.708 -23.379 1.00 67.50 72 PRO A C 1
ATOM 527 O O . PRO A 1 72 ? 28.202 -9.086 -22.688 1.00 67.50 72 PRO A O 1
ATOM 530 N N . ARG A 1 73 ? 27.178 -7.500 -23.928 1.00 78.69 73 ARG A N 1
ATOM 531 C CA . ARG A 1 73 ? 28.073 -6.413 -23.550 1.00 78.69 73 ARG A CA 1
ATOM 532 C C . ARG A 1 73 ? 27.481 -5.664 -22.376 1.00 78.69 73 ARG A C 1
ATOM 534 O O . ARG A 1 73 ? 26.262 -5.596 -22.213 1.00 78.69 73 ARG A O 1
ATOM 541 N N . TYR A 1 74 ? 28.365 -5.116 -21.564 1.00 84.69 74 TYR A N 1
ATOM 542 C CA . TYR A 1 74 ? 28.013 -4.422 -20.343 1.00 84.69 74 TYR A CA 1
ATOM 543 C C . TYR A 1 74 ? 28.665 -3.046 -20.346 1.00 84.69 74 TYR A C 1
ATOM 545 O O . TYR A 1 74 ? 29.827 -2.924 -20.725 1.00 84.69 74 TYR A O 1
ATOM 553 N N . MET A 1 75 ? 27.911 -2.044 -19.912 1.00 88.00 75 MET A N 1
ATOM 554 C CA . MET A 1 75 ? 28.412 -0.710 -19.596 1.00 88.00 75 MET A CA 1
ATOM 555 C C . MET A 1 75 ? 28.485 -0.534 -18.084 1.00 88.00 75 MET A C 1
ATOM 557 O O . MET A 1 75 ? 27.743 -1.187 -17.337 1.00 88.00 75 MET A O 1
ATOM 561 N N . ASP A 1 76 ? 29.363 0.352 -17.629 1.00 88.94 76 ASP A N 1
ATOM 562 C CA . ASP A 1 76 ? 29.358 0.767 -16.234 1.00 88.94 76 ASP A CA 1
ATOM 563 C C . ASP A 1 76 ? 28.138 1.654 -15.930 1.00 88.94 76 ASP A C 1
ATOM 565 O O . ASP A 1 76 ? 27.576 2.321 -16.803 1.00 88.94 76 ASP A O 1
ATOM 569 N N . LEU A 1 77 ? 27.688 1.644 -14.672 1.00 85.50 77 LEU A N 1
ATOM 570 C CA . LEU A 1 77 ? 26.515 2.434 -14.277 1.00 85.50 77 LEU A CA 1
ATOM 571 C C . LEU A 1 77 ? 26.764 3.948 -14.382 1.00 85.50 77 LEU A C 1
ATOM 573 O O . LEU A 1 77 ? 25.812 4.707 -14.557 1.00 85.50 77 LEU A O 1
ATOM 577 N N . GLY A 1 78 ? 28.020 4.398 -14.312 1.00 82.38 78 GLY A N 1
ATOM 578 C CA . GLY A 1 78 ? 28.391 5.798 -14.505 1.00 82.38 78 GLY A CA 1
ATOM 579 C C . GLY A 1 78 ? 28.233 6.257 -15.959 1.00 82.38 78 GLY A C 1
ATOM 580 O O . GLY A 1 78 ? 27.761 7.367 -16.205 1.00 82.38 78 GLY A O 1
ATOM 581 N N . GLU A 1 79 ? 28.583 5.414 -16.929 1.00 85.31 79 GLU A N 1
ATOM 582 C CA . GLU A 1 79 ? 28.328 5.596 -18.361 1.00 85.31 79 GLU A CA 1
ATOM 583 C C . GLU A 1 79 ? 26.826 5.654 -18.643 1.00 85.31 79 GLU A C 1
ATOM 585 O O . GLU A 1 79 ? 26.364 6.641 -19.217 1.00 85.31 79 GLU A O 1
ATOM 590 N N . LEU A 1 80 ? 26.047 4.686 -18.140 1.00 84.56 80 LEU A N 1
ATOM 591 C CA . LEU A 1 80 ? 24.585 4.697 -18.271 1.00 84.56 80 LEU A CA 1
ATOM 592 C C . LEU A 1 80 ? 23.986 6.008 -17.743 1.00 84.56 80 LEU A C 1
ATOM 594 O O . LEU A 1 80 ? 23.160 6.631 -18.403 1.00 84.56 80 LEU A O 1
ATOM 598 N N . ARG A 1 81 ? 24.414 6.464 -16.562 1.00 78.44 81 ARG A N 1
ATOM 599 C CA . ARG A 1 81 ? 23.900 7.703 -15.959 1.00 78.44 81 ARG A CA 1
ATOM 600 C C . ARG A 1 81 ? 24.311 8.957 -16.718 1.00 78.44 81 ARG A C 1
ATOM 602 O O . ARG A 1 81 ? 23.511 9.884 -16.778 1.00 78.44 81 ARG A O 1
ATOM 609 N N . ARG A 1 82 ? 25.524 9.016 -17.277 1.00 78.88 82 ARG A N 1
ATOM 610 C CA . ARG A 1 82 ? 25.955 10.144 -18.122 1.00 78.88 82 ARG A CA 1
ATOM 611 C C . ARG A 1 82 ? 25.077 10.259 -19.362 1.00 78.88 82 ARG A C 1
ATOM 613 O O . ARG A 1 82 ? 24.535 11.329 -19.609 1.00 78.88 82 ARG A O 1
ATOM 620 N N . GLU A 1 83 ? 24.838 9.144 -20.043 1.00 75.12 83 GLU A N 1
ATOM 621 C CA . GLU A 1 83 ? 23.952 9.081 -21.212 1.00 75.12 83 GLU A CA 1
ATOM 622 C C . GLU A 1 83 ? 22.510 9.495 -20.888 1.00 75.12 83 GLU A C 1
ATOM 624 O O . GLU A 1 83 ? 21.843 10.128 -21.706 1.00 75.12 83 GLU A O 1
ATOM 629 N N . LEU A 1 84 ? 22.015 9.157 -19.693 1.00 72.38 84 LEU A N 1
ATOM 630 C CA . LEU A 1 84 ? 20.689 9.586 -19.241 1.00 72.38 84 LEU A CA 1
ATOM 631 C C . LEU A 1 84 ? 20.661 11.077 -18.871 1.00 72.38 84 LEU A C 1
ATOM 633 O O . LEU A 1 84 ? 19.722 11.770 -19.250 1.00 72.38 84 LEU A O 1
ATOM 637 N N . LYS A 1 85 ? 21.703 11.592 -18.204 1.00 68.88 85 LYS A N 1
ATOM 638 C CA . LYS A 1 85 ? 21.825 13.016 -17.838 1.00 68.88 85 LYS A CA 1
ATOM 639 C C . LYS A 1 85 ? 21.941 13.932 -19.054 1.00 68.88 85 LYS A C 1
ATOM 641 O O . LYS A 1 85 ? 21.357 15.007 -19.049 1.00 68.88 85 LYS A O 1
ATOM 646 N N . GLU A 1 86 ? 22.658 13.517 -20.095 1.00 63.62 86 GLU A N 1
ATOM 647 C CA . GLU A 1 86 ? 22.798 14.286 -21.342 1.00 63.62 86 GLU A CA 1
ATOM 648 C C . GLU A 1 86 ? 21.481 14.407 -22.126 1.00 63.62 86 GLU A C 1
ATOM 650 O O . GLU A 1 86 ? 21.343 15.288 -22.974 1.00 63.62 86 GLU A O 1
ATOM 655 N N . ARG A 1 87 ? 20.498 13.546 -21.837 1.00 61.53 87 ARG A N 1
ATOM 656 C CA . ARG A 1 87 ? 19.183 13.541 -22.491 1.00 61.53 87 ARG A CA 1
ATOM 657 C C . ARG A 1 87 ? 18.118 14.360 -21.768 1.00 61.53 87 ARG A C 1
ATOM 659 O O . ARG A 1 87 ? 17.054 14.569 -22.346 1.00 61.53 87 ARG A O 1
ATOM 666 N N . GLU A 1 88 ? 18.370 14.824 -20.546 1.00 51.34 88 GLU A N 1
ATOM 667 C CA . GLU A 1 88 ? 17.332 15.434 -19.718 1.00 51.34 88 GLU A CA 1
ATOM 668 C C . GLU A 1 88 ? 17.646 16.864 -19.275 1.00 51.34 88 GLU A C 1
ATOM 670 O O . GLU A 1 88 ? 18.447 17.105 -18.371 1.00 51.34 88 GLU A O 1
ATOM 675 N N . ASP A 1 89 ? 16.829 17.797 -19.771 1.00 44.31 89 ASP A N 1
ATOM 676 C CA . ASP A 1 89 ? 16.285 18.891 -18.959 1.00 44.31 89 ASP A CA 1
ATOM 677 C C . ASP A 1 89 ? 15.439 18.293 -17.798 1.00 44.31 89 ASP A C 1
ATOM 679 O O . ASP A 1 89 ? 14.213 18.358 -17.791 1.00 44.31 89 ASP A O 1
ATOM 683 N N . GLY A 1 90 ? 16.106 17.638 -16.838 1.00 47.94 90 GLY A N 1
ATOM 684 C CA . GLY A 1 90 ? 15.608 17.100 -15.559 1.00 47.94 90 GLY A CA 1
ATOM 685 C C . GLY A 1 90 ? 14.370 16.178 -15.569 1.00 47.94 90 GLY A C 1
ATOM 686 O O . GLY A 1 90 ? 13.252 16.670 -15.428 1.00 47.94 90 GLY A O 1
ATOM 687 N N . GLY A 1 91 ? 14.524 14.844 -15.560 1.00 51.09 91 GLY A N 1
ATOM 688 C CA . GLY A 1 91 ? 13.390 13.903 -15.507 1.00 51.09 91 GLY 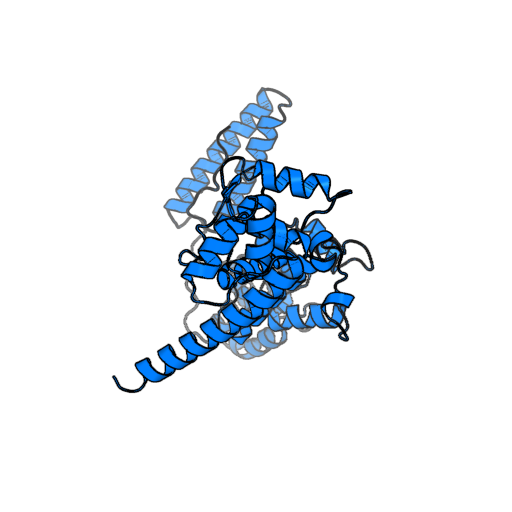A CA 1
ATOM 689 C C . GLY A 1 91 ? 13.636 12.613 -14.710 1.00 51.09 91 GLY A C 1
ATOM 690 O O . GLY A 1 91 ? 14.152 11.617 -15.182 1.00 51.09 91 GLY A O 1
ATOM 691 N N . GLN A 1 92 ? 13.176 12.547 -13.464 1.00 61.88 92 GLN A N 1
ATOM 692 C CA . GLN A 1 92 ? 13.160 11.270 -12.736 1.00 61.88 92 GLN A CA 1
ATOM 693 C C . GLN A 1 92 ? 12.264 10.241 -13.459 1.00 61.88 92 GLN A C 1
ATOM 695 O O . GLN A 1 92 ? 11.055 10.452 -13.575 1.00 61.88 92 GLN A O 1
ATOM 700 N N . PHE A 1 93 ? 12.828 9.107 -13.896 1.00 69.25 93 PHE A N 1
ATOM 701 C CA . PHE A 1 93 ? 12.046 8.001 -14.460 1.00 69.25 93 PHE A CA 1
ATOM 702 C C . PHE A 1 93 ? 11.041 7.444 -13.447 1.00 69.25 93 PHE A C 1
ATOM 704 O O . PHE A 1 93 ? 11.358 7.238 -12.272 1.00 69.25 93 PHE A O 1
ATOM 711 N N . ALA A 1 94 ? 9.853 7.063 -13.921 1.00 69.75 94 ALA A N 1
ATOM 712 C CA . ALA A 1 94 ? 8.916 6.261 -13.137 1.00 69.75 94 ALA A CA 1
ATOM 713 C C . ALA A 1 94 ? 9.420 4.807 -13.019 1.00 69.75 94 ALA A C 1
ATOM 715 O O . ALA A 1 94 ? 8.916 3.903 -13.694 1.00 69.75 94 ALA A O 1
ATOM 716 N N . LEU A 1 95 ? 10.416 4.569 -12.150 1.00 74.94 95 LEU A N 1
ATOM 717 C CA . LEU A 1 95 ? 11.097 3.272 -11.980 1.00 74.94 95 LEU A CA 1
ATOM 718 C C . LEU A 1 95 ? 10.132 2.112 -11.756 1.00 74.94 95 LEU A C 1
ATOM 720 O O . LEU A 1 95 ? 10.398 0.985 -12.148 1.00 74.94 95 LEU A O 1
ATOM 724 N N . VAL A 1 96 ? 8.987 2.389 -11.152 1.00 67.12 96 VAL A N 1
ATOM 725 C CA . VAL A 1 96 ? 7.951 1.402 -10.880 1.00 67.12 96 VAL A CA 1
ATOM 726 C C . VAL A 1 96 ? 7.332 0.801 -12.151 1.00 67.12 96 VAL A C 1
ATOM 728 O O . VAL A 1 96 ? 7.019 -0.383 -12.141 1.00 67.12 96 VAL A O 1
ATOM 731 N N . ARG A 1 97 ? 7.226 1.557 -13.251 1.00 71.56 97 ARG A N 1
ATOM 732 C CA . ARG A 1 97 ? 6.803 1.037 -14.568 1.00 71.56 97 ARG A CA 1
ATOM 733 C C . ARG A 1 97 ? 7.987 0.649 -15.439 1.00 71.56 97 ARG A C 1
ATOM 735 O O . ARG A 1 97 ? 7.935 -0.347 -16.156 1.00 71.56 97 ARG A O 1
ATOM 742 N N . LEU A 1 98 ? 9.060 1.431 -15.352 1.00 78.50 98 LEU A N 1
ATOM 743 C CA . LEU A 1 98 ? 10.252 1.215 -16.155 1.00 78.50 98 LEU A CA 1
ATOM 744 C C . LEU A 1 98 ? 10.943 -0.106 -15.800 1.00 78.50 98 LEU A C 1
ATOM 746 O O . LEU A 1 98 ? 11.387 -0.811 -16.693 1.00 78.50 98 LEU A O 1
ATOM 750 N N . VAL A 1 99 ? 11.007 -0.482 -14.519 1.00 84.94 99 VAL A N 1
ATOM 751 C CA . VAL A 1 99 ? 11.682 -1.713 -14.079 1.00 84.94 99 VAL A CA 1
ATOM 752 C C . VAL A 1 99 ? 10.984 -2.979 -14.597 1.00 84.94 99 VAL A C 1
ATOM 754 O O . VAL A 1 99 ? 11.683 -3.804 -15.186 1.00 84.94 99 VAL A O 1
ATOM 757 N N . PRO A 1 100 ? 9.652 -3.161 -14.452 1.00 80.75 100 PRO A N 1
ATOM 758 C CA . PRO A 1 100 ? 8.949 -4.280 -15.082 1.00 80.75 100 PRO A CA 1
ATOM 759 C C . PRO A 1 100 ? 9.086 -4.293 -16.608 1.00 80.75 100 PRO A C 1
ATOM 761 O O . PRO A 1 100 ? 9.332 -5.350 -17.184 1.00 80.75 100 PRO A O 1
ATOM 764 N N . PHE A 1 101 ? 8.999 -3.126 -17.259 1.00 82.38 101 PHE A N 1
ATOM 765 C CA . PHE A 1 101 ? 9.179 -3.005 -18.708 1.00 82.38 101 PHE A CA 1
ATOM 766 C C . PHE A 1 101 ? 10.580 -3.447 -19.154 1.00 82.38 101 PHE A C 1
ATOM 768 O O . PHE A 1 101 ? 10.714 -4.314 -20.013 1.00 82.38 101 PHE A O 1
ATOM 775 N N . LEU A 1 102 ? 11.631 -2.919 -18.519 1.00 87.31 102 LEU A N 1
ATOM 776 C CA . LEU A 1 102 ? 13.016 -3.304 -18.791 1.00 87.31 102 LEU A CA 1
ATOM 777 C C . LEU A 1 102 ? 13.244 -4.788 -18.525 1.00 87.31 102 LEU A C 1
ATOM 779 O O . LEU A 1 102 ? 13.925 -5.445 -19.302 1.00 87.31 102 LEU A O 1
ATOM 783 N N . ARG A 1 103 ? 12.666 -5.339 -17.453 1.00 88.31 103 ARG A N 1
ATOM 784 C CA . ARG A 1 103 ? 12.769 -6.769 -17.147 1.00 88.31 103 ARG A CA 1
ATOM 785 C C . ARG A 1 103 ? 12.203 -7.622 -18.279 1.00 88.31 103 ARG A C 1
ATOM 787 O O . ARG A 1 103 ? 12.826 -8.611 -18.656 1.00 88.31 103 ARG A O 1
ATOM 794 N N . GLU A 1 104 ? 11.050 -7.242 -18.816 1.00 81.94 104 GLU A N 1
ATOM 795 C CA . GLU A 1 104 ? 10.421 -7.947 -19.929 1.00 81.94 104 GLU A CA 1
ATOM 796 C C . GLU A 1 104 ? 11.227 -7.803 -21.229 1.00 81.94 104 GLU A C 1
ATOM 798 O O . GLU A 1 104 ? 11.482 -8.793 -21.915 1.00 81.94 104 GLU A O 1
ATOM 803 N N . GLU A 1 105 ? 11.721 -6.602 -21.529 1.00 82.50 105 GLU A N 1
ATOM 804 C CA . GLU A 1 105 ? 12.576 -6.353 -22.694 1.00 82.50 105 GLU A CA 1
ATOM 805 C C . GLU A 1 105 ? 13.916 -7.102 -22.627 1.00 82.50 105 GLU A C 1
ATOM 807 O O . GLU A 1 105 ? 14.400 -7.612 -23.641 1.00 82.50 105 GLU A O 1
ATOM 812 N N . LEU A 1 106 ? 14.504 -7.225 -21.438 1.00 84.81 106 LEU A N 1
ATOM 813 C CA . LEU A 1 106 ? 15.707 -8.025 -21.205 1.00 84.81 106 LEU A CA 1
ATOM 814 C C . LEU A 1 106 ? 15.413 -9.523 -21.342 1.00 84.81 106 LEU A C 1
ATOM 816 O O . LEU A 1 106 ? 16.192 -10.244 -21.965 1.00 84.81 106 LEU A O 1
ATOM 820 N N . ARG A 1 107 ? 14.262 -9.991 -20.844 1.00 80.62 107 ARG A N 1
ATOM 821 C CA . ARG A 1 107 ? 13.837 -11.391 -20.982 1.00 80.62 107 ARG A CA 1
ATOM 822 C C . ARG A 1 107 ? 13.662 -11.790 -22.448 1.00 80.62 107 ARG A C 1
ATOM 824 O O . ARG A 1 107 ? 14.137 -12.857 -22.828 1.00 80.62 107 ARG A O 1
ATOM 831 N N . LYS A 1 108 ? 13.059 -10.930 -23.281 1.00 74.38 108 LYS A N 1
ATOM 832 C CA . LYS A 1 108 ? 12.947 -11.142 -24.742 1.00 74.38 108 LYS A CA 1
ATOM 833 C C . LYS A 1 108 ? 14.308 -11.325 -25.423 1.00 74.38 108 LYS A C 1
ATOM 835 O O . LYS A 1 108 ? 14.400 -12.042 -26.410 1.00 74.38 108 LYS A O 1
ATOM 840 N N . ARG A 1 109 ? 15.358 -10.717 -24.865 1.00 72.81 109 ARG A N 1
ATOM 841 C CA . ARG A 1 109 ? 16.754 -10.796 -25.330 1.00 72.81 109 ARG A CA 1
ATOM 842 C C . ARG A 1 109 ? 17.558 -11.929 -24.668 1.00 72.81 109 ARG A C 1
ATOM 844 O O . ARG A 1 109 ? 18.768 -12.029 -24.854 1.00 72.81 109 ARG A O 1
ATOM 851 N N . GLY A 1 110 ? 16.908 -12.785 -23.873 1.00 72.12 110 GLY A N 1
ATOM 852 C CA . GLY A 1 110 ? 17.543 -13.911 -23.176 1.00 72.12 110 GLY A CA 1
ATOM 853 C C . GLY A 1 110 ? 18.338 -13.525 -21.921 1.00 72.12 110 GLY A C 1
ATOM 854 O O . GLY A 1 110 ? 19.148 -14.319 -21.440 1.00 72.12 110 GLY A O 1
ATOM 855 N N . LEU A 1 111 ? 18.129 -12.319 -21.384 1.00 79.50 111 LEU A N 1
ATOM 856 C CA . LEU A 1 111 ? 18.793 -11.821 -20.181 1.00 79.50 111 LEU A CA 1
ATOM 857 C C . LEU A 1 111 ? 17.868 -11.927 -18.966 1.00 79.50 111 LEU A C 1
ATOM 859 O O . LEU A 1 111 ? 16.922 -11.157 -18.803 1.00 79.50 111 LEU A O 1
ATOM 863 N N . GLU A 1 112 ? 18.182 -12.843 -18.053 1.00 82.62 112 GLU A N 1
ATOM 864 C CA . GLU A 1 112 ? 17.499 -12.924 -16.763 1.00 82.62 112 GLU A CA 1
ATOM 865 C C . GLU A 1 112 ? 18.101 -11.922 -15.777 1.00 82.62 112 GLU A C 1
ATOM 867 O O . GLU A 1 112 ? 19.220 -12.088 -15.292 1.00 82.62 112 GLU A O 1
ATOM 872 N N . THR A 1 113 ? 17.353 -10.859 -15.479 1.00 85.56 113 THR A N 1
ATOM 873 C CA . THR A 1 113 ? 17.760 -9.828 -14.517 1.00 85.56 113 THR A CA 1
ATOM 874 C C . THR A 1 113 ? 16.648 -9.587 -13.500 1.00 85.56 113 THR A C 1
ATOM 876 O O . THR A 1 113 ? 15.476 -9.466 -13.856 1.00 85.56 113 THR A O 1
ATOM 879 N N . SER A 1 114 ? 17.005 -9.522 -12.214 1.00 85.50 114 SER A N 1
ATOM 880 C CA . SER A 1 114 ? 16.036 -9.256 -11.147 1.00 85.50 114 SER A CA 1
ATOM 881 C C . SER A 1 114 ? 15.599 -7.787 -11.128 1.00 85.50 114 SER A C 1
ATOM 883 O O . SER A 1 114 ? 16.397 -6.896 -11.414 1.00 85.50 114 SER A O 1
ATOM 885 N N . GLU A 1 115 ? 14.366 -7.507 -10.696 1.00 82.31 115 GLU A N 1
ATOM 886 C CA . GLU A 1 115 ? 13.884 -6.124 -10.525 1.00 82.31 115 GLU A CA 1
ATOM 887 C C . GLU A 1 115 ? 14.759 -5.310 -9.570 1.00 82.31 115 GLU A C 1
ATOM 889 O O . GLU A 1 115 ? 14.951 -4.115 -9.770 1.00 82.31 115 GLU A O 1
ATOM 894 N N . ARG A 1 116 ? 15.324 -5.957 -8.544 1.00 81.00 116 ARG A N 1
ATOM 895 C CA . ARG A 1 116 ? 16.251 -5.320 -7.605 1.00 81.00 116 ARG A CA 1
ATOM 896 C C . ARG A 1 116 ? 17.523 -4.850 -8.310 1.00 81.00 116 ARG A C 1
ATOM 898 O O . ARG A 1 116 ? 17.973 -3.739 -8.058 1.00 81.00 116 ARG A O 1
ATOM 905 N N . SER A 1 117 ? 18.075 -5.680 -9.194 1.00 86.56 117 SER A N 1
ATOM 906 C CA . SER A 1 117 ? 19.257 -5.340 -9.992 1.00 86.56 117 SER A CA 1
ATOM 907 C C . SER A 1 117 ? 18.959 -4.193 -10.958 1.00 86.56 117 SER A C 1
ATOM 909 O O . SER A 1 117 ? 19.725 -3.239 -11.023 1.00 86.56 117 SER A O 1
ATOM 911 N N . ILE A 1 118 ? 17.809 -4.228 -11.636 1.00 88.12 118 ILE A N 1
ATOM 912 C CA . ILE A 1 118 ? 17.404 -3.146 -12.545 1.00 88.12 118 ILE A CA 1
ATOM 913 C C . ILE A 1 118 ? 17.217 -1.836 -11.768 1.00 88.12 118 ILE A C 1
ATOM 915 O O . ILE A 1 118 ? 17.704 -0.798 -12.199 1.00 88.12 118 ILE A O 1
ATOM 919 N N . ARG A 1 119 ? 16.582 -1.874 -10.587 1.00 83.19 119 ARG A N 1
ATOM 920 C CA . ARG A 1 119 ? 16.426 -0.694 -9.716 1.00 83.19 119 ARG A CA 1
ATOM 921 C C . ARG A 1 119 ? 17.766 -0.076 -9.327 1.00 83.19 119 ARG A C 1
ATOM 923 O O . ARG A 1 119 ? 17.882 1.141 -9.379 1.00 83.19 119 ARG A O 1
ATOM 930 N N . SER A 1 120 ? 18.775 -0.891 -9.002 1.00 84.19 120 SER A N 1
ATOM 931 C CA . SER A 1 120 ? 20.103 -0.372 -8.637 1.00 84.19 120 SER A CA 1
ATOM 932 C C . SER A 1 120 ? 20.812 0.385 -9.764 1.00 84.19 120 SER A C 1
ATOM 934 O O . SER A 1 120 ? 21.663 1.223 -9.487 1.00 84.19 120 SER A O 1
ATOM 936 N N . TRP A 1 121 ? 20.445 0.168 -11.032 1.00 86.50 121 TRP A N 1
ATOM 937 C CA . TRP A 1 121 ? 21.027 0.927 -12.144 1.00 86.50 121 TRP A CA 1
ATOM 938 C C . TRP A 1 121 ? 20.684 2.420 -12.080 1.00 86.50 121 TRP A C 1
ATOM 940 O O . TRP A 1 121 ? 21.493 3.262 -12.472 1.00 86.50 121 TRP A O 1
ATOM 950 N N . PHE A 1 122 ? 19.519 2.743 -11.518 1.00 79.38 122 PHE A N 1
ATOM 951 C CA . PHE A 1 122 ? 18.991 4.102 -11.402 1.00 79.38 122 PHE A CA 1
ATOM 952 C C . PHE A 1 122 ? 19.237 4.741 -10.026 1.00 79.38 122 PHE A C 1
ATOM 954 O O . PHE A 1 122 ? 18.807 5.867 -9.800 1.00 79.38 122 PHE A O 1
ATOM 961 N N . ASP A 1 123 ? 19.905 4.037 -9.111 1.00 75.25 123 ASP A N 1
ATOM 962 C CA . ASP A 1 123 ? 20.224 4.534 -7.772 1.00 75.25 123 ASP A CA 1
ATOM 963 C C . ASP A 1 123 ? 21.525 5.350 -7.794 1.00 75.25 123 ASP A C 1
ATOM 965 O O . ASP A 1 123 ? 22.581 4.813 -8.126 1.00 75.25 123 ASP A O 1
ATOM 969 N N . GLU A 1 124 ? 21.472 6.641 -7.460 1.00 68.50 124 GLU A N 1
ATOM 970 C CA . GLU A 1 124 ? 22.630 7.544 -7.540 1.00 68.50 124 GLU A CA 1
ATOM 971 C C . GLU A 1 124 ? 23.787 7.122 -6.621 1.00 68.50 124 GLU A C 1
ATOM 973 O O . GLU A 1 124 ? 24.943 7.375 -6.957 1.00 68.50 124 GLU A O 1
ATOM 978 N N . GLU A 1 125 ? 23.500 6.424 -5.517 1.00 66.12 125 GLU A N 1
ATOM 979 C CA . GLU A 1 125 ? 24.499 5.996 -4.527 1.00 66.12 125 GLU A CA 1
ATOM 980 C C . GLU A 1 125 ? 25.271 4.731 -4.946 1.00 66.12 125 GLU A C 1
ATOM 982 O O . GLU A 1 125 ? 26.291 4.375 -4.351 1.00 66.12 125 GLU A O 1
ATOM 987 N N . SER A 1 126 ? 24.813 4.028 -5.985 1.00 64.38 126 SER A N 1
ATOM 988 C CA . SER A 1 126 ? 25.430 2.782 -6.438 1.00 64.38 126 SER A CA 1
ATOM 989 C C . SER A 1 126 ? 26.460 3.049 -7.539 1.00 64.38 126 SER A C 1
ATOM 991 O O . SER A 1 126 ? 26.115 3.082 -8.714 1.00 64.38 126 SER A O 1
ATOM 993 N N . GLU A 1 127 ? 27.734 3.267 -7.211 1.00 59.72 127 GLU A N 1
ATOM 994 C CA . GLU A 1 127 ? 28.789 3.443 -8.238 1.00 59.72 127 GLU A CA 1
ATOM 995 C C . GLU A 1 127 ? 29.332 2.113 -8.784 1.00 59.72 127 GLU A C 1
ATOM 997 O O . GLU A 1 127 ? 29.838 2.042 -9.902 1.00 59.72 127 GLU A O 1
ATOM 1002 N N . ALA A 1 128 ? 29.198 1.034 -8.011 1.00 70.25 128 ALA A N 1
ATOM 1003 C CA . ALA A 1 128 ? 29.679 -0.286 -8.387 1.00 70.25 128 ALA A CA 1
ATOM 1004 C C . ALA A 1 128 ? 28.577 -1.098 -9.080 1.00 70.25 128 ALA A C 1
ATOM 1006 O O . ALA A 1 128 ? 27.594 -1.493 -8.453 1.00 70.25 128 ALA A O 1
ATOM 1007 N N . GLY A 1 129 ? 28.761 -1.404 -10.363 1.00 80.94 129 GLY A N 1
ATOM 1008 C CA . GLY A 1 129 ? 27.866 -2.298 -11.086 1.00 80.94 129 GLY A CA 1
ATOM 1009 C C . GLY A 1 129 ? 28.010 -2.209 -12.596 1.00 80.94 129 GLY A C 1
ATOM 1010 O O . GLY A 1 129 ? 28.727 -1.366 -13.131 1.00 80.94 129 GLY A O 1
ATOM 1011 N N . GLN A 1 130 ? 27.298 -3.098 -13.277 1.00 87.12 130 GLN A N 1
ATOM 1012 C CA . GLN A 1 130 ? 27.231 -3.143 -14.729 1.00 87.12 130 GLN A CA 1
ATOM 1013 C C . GLN A 1 130 ? 25.782 -3.323 -15.179 1.00 87.12 130 GLN A C 1
ATOM 1015 O O . GLN A 1 130 ? 25.017 -4.067 -14.555 1.00 87.12 130 GLN A O 1
ATOM 1020 N N . ALA A 1 131 ? 25.418 -2.653 -16.269 1.00 87.56 131 ALA A N 1
ATOM 1021 C CA . ALA A 1 131 ? 24.137 -2.816 -16.948 1.00 87.56 131 ALA A CA 1
ATOM 1022 C C . ALA A 1 131 ? 24.372 -3.356 -18.369 1.00 87.56 131 ALA A C 1
ATOM 1024 O O . ALA A 1 131 ? 25.366 -2.988 -18.998 1.00 87.56 131 ALA A O 1
ATOM 1025 N N . PRO A 1 132 ? 23.500 -4.233 -18.898 1.00 88.12 132 PRO A N 1
ATOM 1026 C CA . PRO A 1 132 ? 23.589 -4.672 -20.286 1.00 88.12 132 PRO A CA 1
ATOM 1027 C C . PRO A 1 132 ? 23.520 -3.491 -21.257 1.00 88.12 132 PRO A C 1
ATOM 1029 O O . PRO A 1 132 ? 22.697 -2.593 -21.088 1.00 88.12 132 PRO A O 1
ATOM 1032 N N . TYR A 1 133 ? 24.343 -3.514 -22.304 1.00 83.25 133 TYR A N 1
ATOM 1033 C CA . TYR A 1 133 ? 24.468 -2.389 -23.230 1.00 83.25 133 TYR A CA 1
ATOM 1034 C C . TYR A 1 133 ? 23.148 -2.048 -23.945 1.00 83.25 133 TYR A C 1
ATOM 1036 O O . TYR A 1 133 ? 22.808 -0.878 -24.110 1.00 83.25 133 TYR A O 1
ATOM 1044 N N . CYS A 1 134 ? 22.346 -3.071 -24.260 1.00 79.00 134 CYS A N 1
ATOM 1045 C CA . CYS A 1 134 ? 21.018 -2.938 -24.867 1.00 79.00 134 CYS A CA 1
ATOM 1046 C C . CYS A 1 134 ? 20.041 -2.055 -24.068 1.00 79.00 134 CYS A C 1
ATOM 1048 O O . CYS A 1 134 ? 19.105 -1.499 -24.645 1.00 79.00 134 CYS A O 1
ATOM 1050 N N . VAL A 1 135 ? 20.256 -1.867 -22.757 1.00 85.25 135 VAL A N 1
ATOM 1051 C CA . VAL A 1 135 ? 19.446 -0.960 -21.925 1.00 85.25 135 VAL A CA 1
ATOM 1052 C C . VAL A 1 135 ? 19.491 0.463 -22.479 1.00 85.25 135 VAL A C 1
ATOM 1054 O O . VAL A 1 135 ? 18.463 1.136 -22.495 1.00 85.25 135 VAL A O 1
ATOM 1057 N N . ARG A 1 136 ? 20.638 0.904 -23.011 1.00 80.38 136 ARG A N 1
ATOM 1058 C CA . ARG A 1 136 ? 20.780 2.219 -23.651 1.00 80.38 136 ARG A CA 1
ATOM 1059 C C . ARG A 1 136 ? 19.806 2.378 -24.811 1.00 80.38 136 ARG A C 1
ATOM 1061 O O . ARG A 1 136 ? 19.080 3.364 -24.861 1.00 80.38 136 ARG A O 1
ATOM 1068 N N . SER A 1 137 ? 19.749 1.409 -25.717 1.00 75.06 137 SER A N 1
ATOM 1069 C CA . SER A 1 137 ? 18.861 1.452 -26.884 1.00 75.06 137 SER A CA 1
ATOM 1070 C C . SER A 1 137 ? 17.389 1.325 -26.504 1.00 75.06 137 SER A C 1
ATOM 1072 O O . SER A 1 137 ? 16.556 2.043 -27.052 1.00 75.06 137 SER A O 1
ATOM 1074 N N . ILE A 1 138 ? 17.066 0.493 -25.509 1.00 78.19 138 ILE A N 1
ATOM 1075 C CA . ILE A 1 138 ? 15.700 0.392 -24.981 1.00 78.19 138 ILE A CA 1
ATOM 1076 C C . ILE A 1 138 ? 15.254 1.755 -24.435 1.00 78.19 138 ILE A C 1
ATOM 1078 O O . ILE A 1 138 ? 14.223 2.274 -24.852 1.00 78.19 138 ILE A O 1
ATOM 1082 N N . LEU A 1 139 ? 16.067 2.390 -23.584 1.00 77.62 139 LEU A N 1
ATOM 1083 C CA . LEU A 1 139 ? 15.781 3.720 -23.032 1.00 77.62 139 LEU A CA 1
ATOM 1084 C C . LEU A 1 139 ? 15.773 4.824 -24.103 1.00 77.62 139 LEU A C 1
ATOM 1086 O O . LEU A 1 139 ? 15.137 5.859 -23.911 1.00 77.62 139 LEU A O 1
ATOM 1090 N N . ARG A 1 140 ? 16.424 4.613 -25.256 1.00 72.06 140 ARG A N 1
ATOM 1091 C CA . ARG A 1 140 ? 16.334 5.525 -26.406 1.00 72.06 140 ARG A CA 1
ATOM 1092 C C . ARG A 1 140 ? 14.965 5.533 -27.072 1.00 72.06 140 ARG A C 1
ATOM 1094 O O . ARG A 1 140 ? 14.559 6.601 -27.523 1.00 72.06 140 ARG A O 1
ATOM 1101 N N . GLY A 1 141 ? 14.290 4.385 -27.113 1.00 65.81 141 GLY A N 1
ATOM 1102 C CA . GLY A 1 141 ? 12.934 4.231 -27.653 1.00 65.81 141 GLY A CA 1
ATOM 1103 C C . GLY A 1 141 ? 11.819 4.478 -26.634 1.00 65.81 141 GLY A C 1
ATOM 1104 O O . GLY A 1 141 ? 10.653 4.575 -27.011 1.00 65.81 141 GLY A O 1
ATOM 1105 N N . VAL A 1 142 ? 12.164 4.594 -25.350 1.00 67.88 142 VAL A N 1
ATOM 1106 C CA . VAL A 1 142 ? 11.221 4.934 -24.286 1.00 67.88 142 VAL A CA 1
ATOM 1107 C C . VAL A 1 142 ? 10.734 6.377 -24.470 1.00 67.88 142 VAL A C 1
ATOM 1109 O O . VAL A 1 142 ? 11.510 7.329 -24.507 1.00 67.88 142 VAL A O 1
ATOM 1112 N N . ASN A 1 143 ? 9.421 6.526 -24.612 1.00 57.84 143 ASN A N 1
ATOM 1113 C CA . ASN A 1 143 ? 8.720 7.788 -24.827 1.00 57.84 143 ASN A CA 1
ATOM 1114 C C . ASN A 1 143 ? 8.388 8.496 -23.492 1.00 57.84 143 ASN A C 1
ATOM 1116 O O . ASN A 1 143 ? 8.663 8.000 -22.396 1.00 57.84 143 ASN A O 1
ATOM 1120 N N . GLY A 1 144 ? 7.771 9.683 -23.580 1.00 55.59 144 GLY A N 1
ATOM 1121 C CA . GLY A 1 144 ? 7.457 10.554 -22.432 1.00 55.59 144 GLY A CA 1
ATOM 1122 C C . GLY A 1 144 ? 6.603 9.922 -21.320 1.00 55.59 144 GLY A C 1
ATOM 1123 O O . GLY A 1 144 ? 6.541 10.462 -20.213 1.00 55.59 144 GLY A O 1
ATOM 1124 N N . GLU A 1 145 ? 6.000 8.762 -21.593 1.00 55.81 145 GLU A N 1
ATOM 1125 C CA . GLU A 1 145 ? 5.225 7.950 -20.656 1.00 55.81 145 GLU A CA 1
ATOM 1126 C C . GLU A 1 145 ? 6.047 7.477 -19.442 1.00 55.81 145 GLU A C 1
ATOM 1128 O O . GLU A 1 145 ? 5.522 7.377 -18.332 1.00 55.81 145 GLU A O 1
ATOM 1133 N N . PHE A 1 146 ? 7.349 7.238 -19.621 1.00 62.75 146 PHE A N 1
ATOM 1134 C CA . PHE A 1 146 ? 8.242 6.818 -18.535 1.00 62.75 146 PHE A CA 1
ATOM 1135 C C . PHE A 1 146 ? 9.145 7.953 -18.032 1.00 62.75 146 PHE A C 1
ATOM 1137 O O . PHE A 1 146 ? 9.616 7.881 -16.896 1.00 62.75 146 PHE A O 1
ATOM 1144 N N . ALA A 1 147 ? 9.368 8.983 -18.861 1.00 53.44 147 ALA A N 1
ATOM 1145 C CA . ALA A 1 147 ? 10.366 10.038 -18.649 1.00 53.44 147 ALA A CA 1
ATOM 1146 C C . ALA A 1 147 ? 9.965 11.093 -17.607 1.00 53.44 147 ALA A C 1
ATOM 1148 O O . ALA A 1 147 ? 10.814 11.729 -16.999 1.00 53.44 147 ALA A O 1
ATOM 1149 N N . THR A 1 148 ? 8.667 11.318 -17.400 1.00 51.78 148 THR A N 1
ATOM 1150 C CA . THR A 1 148 ? 8.227 12.425 -16.536 1.00 51.78 148 THR A CA 1
ATOM 1151 C C . THR A 1 148 ? 7.661 11.958 -15.200 1.00 51.78 148 THR A C 1
ATOM 1153 O O . THR A 1 148 ? 7.615 12.732 -14.244 1.00 51.78 148 THR A O 1
ATOM 1156 N N . GLY A 1 149 ? 7.128 10.732 -15.133 1.00 52.62 149 GLY A N 1
ATOM 1157 C CA . GLY A 1 149 ? 6.241 10.319 -14.041 1.00 52.62 149 GLY A CA 1
ATOM 1158 C C . GLY A 1 149 ? 5.011 11.232 -13.869 1.00 52.62 149 GLY A C 1
ATOM 1159 O O . GLY A 1 149 ? 4.249 11.049 -12.927 1.00 52.62 149 GLY A O 1
ATOM 1160 N N . LEU A 1 150 ? 4.798 12.219 -14.757 1.00 54.03 150 LEU A N 1
ATOM 1161 C CA . LEU A 1 150 ? 3.802 13.293 -14.660 1.00 54.03 150 LEU A CA 1
ATOM 1162 C C . LEU A 1 150 ? 2.467 12.895 -15.294 1.00 54.03 150 LEU A C 1
ATOM 1164 O O . LEU A 1 150 ? 1.832 13.728 -15.940 1.00 54.03 150 LEU A O 1
ATOM 1168 N N . ILE A 1 151 ? 2.020 11.658 -15.110 1.00 60.81 151 ILE A N 1
ATOM 1169 C CA . ILE A 1 151 ? 0.732 11.233 -15.656 1.00 60.81 151 ILE A CA 1
ATOM 1170 C C . ILE A 1 151 ? -0.341 11.488 -14.589 1.00 60.81 151 ILE A C 1
ATOM 1172 O O . ILE A 1 151 ? -0.245 10.925 -13.493 1.00 60.81 151 ILE A O 1
ATOM 1176 N N . PRO A 1 152 ? -1.329 12.363 -14.853 1.00 67.81 152 PRO A N 1
ATOM 1177 C CA . PRO A 1 152 ? -2.482 12.514 -13.979 1.00 67.81 152 PRO A CA 1
ATOM 1178 C C . PRO A 1 152 ? -3.182 11.175 -13.797 1.00 67.81 152 PRO A C 1
ATOM 1180 O O . PRO A 1 152 ? -3.269 10.383 -14.736 1.00 67.81 152 PRO A O 1
ATOM 1183 N N . LEU A 1 153 ? -3.729 10.938 -12.609 1.00 71.62 153 LEU A N 1
ATOM 1184 C CA . LEU A 1 153 ? -4.472 9.712 -12.356 1.00 71.62 153 LEU A CA 1
ATOM 1185 C C . LEU A 1 153 ? -5.630 9.532 -13.349 1.00 71.62 153 LEU A C 1
ATOM 1187 O O . LEU A 1 153 ? -5.865 8.412 -13.783 1.00 71.62 153 LEU A O 1
ATOM 1191 N N . GLU A 1 154 ? -6.265 10.628 -13.770 1.00 74.06 154 GLU A N 1
ATOM 1192 C CA . GLU A 1 154 ? -7.332 10.667 -14.775 1.00 74.06 154 GLU A CA 1
ATOM 1193 C C . GLU A 1 154 ? -6.902 10.065 -16.122 1.00 74.06 154 GLU A C 1
ATOM 1195 O O . GLU A 1 154 ? -7.665 9.342 -16.750 1.00 74.06 154 GLU A O 1
ATOM 1200 N N . GLU A 1 155 ? -5.663 10.309 -16.555 1.00 70.56 155 GLU A N 1
ATOM 1201 C CA . GLU A 1 155 ? -5.136 9.738 -17.802 1.00 70.56 155 GLU A CA 1
ATOM 1202 C C . GLU A 1 155 ? -4.785 8.251 -17.637 1.00 70.56 155 GLU A C 1
ATOM 1204 O O . GLU A 1 155 ? -4.869 7.483 -18.593 1.00 70.56 155 GLU A O 1
ATOM 1209 N N . LEU A 1 156 ? -4.429 7.822 -16.421 1.00 71.69 156 LEU A N 1
ATOM 1210 C CA . LEU A 1 156 ? -4.079 6.430 -16.129 1.00 71.69 156 LEU A CA 1
ATOM 1211 C C . LEU A 1 156 ? -5.297 5.512 -15.968 1.00 71.69 156 LEU A C 1
ATOM 1213 O O . LEU A 1 156 ? -5.180 4.312 -16.210 1.00 71.69 156 LEU A O 1
ATOM 1217 N N . VAL A 1 157 ? -6.435 6.042 -15.510 1.00 74.62 157 VAL A N 1
ATOM 1218 C CA . VAL A 1 157 ? -7.694 5.283 -15.366 1.00 74.62 157 VAL A CA 1
ATOM 1219 C C . VAL A 1 157 ? -8.560 5.334 -16.637 1.00 74.62 157 VAL A C 1
ATOM 1221 O O . VAL A 1 157 ? -9.583 4.658 -16.734 1.00 74.62 157 VAL A O 1
ATOM 1224 N N . GLY A 1 158 ? -8.137 6.097 -17.650 1.00 76.44 158 GLY A N 1
ATOM 1225 C CA . GLY A 1 158 ? -8.770 6.141 -18.965 1.00 76.44 158 GLY A CA 1
ATOM 1226 C C . GLY A 1 158 ? -10.121 6.857 -18.954 1.00 76.44 158 GLY A C 1
ATOM 1227 O O . GLY A 1 158 ? -10.182 8.073 -18.807 1.00 76.44 158 GLY A O 1
ATOM 1228 N N . GLN A 1 159 ? -11.207 6.115 -19.190 1.00 75.62 159 GLN A N 1
ATOM 1229 C CA . GLN A 1 159 ? -12.570 6.673 -19.222 1.00 75.62 159 GLN A CA 1
ATOM 1230 C C . GLN A 1 159 ? -13.247 6.710 -17.845 1.00 75.62 159 GLN A C 1
ATOM 1232 O O . GLN A 1 159 ? -14.341 7.260 -17.720 1.00 75.62 159 GLN A O 1
ATOM 1237 N N . GLU A 1 160 ? -12.634 6.107 -16.826 1.00 80.62 160 GLU A N 1
ATOM 1238 C CA . GLU A 1 160 ? -13.181 6.077 -15.473 1.00 80.62 160 GLU A CA 1
ATOM 1239 C C . GLU A 1 160 ? -12.907 7.395 -14.728 1.00 80.62 160 GLU A C 1
ATOM 1241 O O . GLU A 1 160 ? -11.914 8.079 -14.969 1.00 80.62 160 GLU A O 1
ATOM 1246 N N . ASP A 1 161 ? -13.792 7.769 -13.803 1.00 82.44 161 ASP A N 1
ATOM 1247 C CA . ASP A 1 161 ? -13.542 8.894 -12.903 1.00 82.44 161 ASP A CA 1
ATOM 1248 C C . ASP A 1 161 ? -12.461 8.515 -11.875 1.00 82.44 161 ASP A C 1
ATOM 1250 O O . ASP A 1 161 ? -12.569 7.498 -11.188 1.00 82.44 161 ASP A O 1
ATOM 1254 N N . ALA A 1 162 ? -11.409 9.329 -11.758 1.00 81.31 162 ALA A N 1
ATOM 1255 C CA . ALA A 1 162 ? -10.254 9.009 -10.917 1.00 81.31 162 ALA A CA 1
ATOM 1256 C C . ALA A 1 162 ? -10.597 8.909 -9.420 1.00 81.31 162 ALA A C 1
ATOM 1258 O O . ALA A 1 162 ? -10.041 8.058 -8.720 1.00 81.31 162 ALA A O 1
ATOM 1259 N N . ASP A 1 163 ? -11.519 9.740 -8.925 1.00 83.38 163 ASP A N 1
ATOM 1260 C CA . ASP A 1 163 ? -11.963 9.693 -7.529 1.00 83.38 163 ASP A CA 1
ATOM 1261 C C . ASP A 1 163 ? -12.815 8.440 -7.271 1.00 83.38 163 ASP A C 1
ATOM 1263 O O . ASP A 1 163 ? -12.671 7.793 -6.227 1.00 83.38 163 ASP A O 1
ATOM 1267 N N . ALA A 1 164 ? -13.671 8.065 -8.227 1.00 86.81 164 ALA A N 1
ATOM 1268 C CA . ALA A 1 164 ? -14.445 6.829 -8.180 1.00 86.81 164 ALA A CA 1
ATOM 1269 C C . ALA A 1 164 ? -13.537 5.592 -8.178 1.00 86.81 164 ALA A C 1
ATOM 1271 O O . ALA A 1 164 ? -13.699 4.732 -7.309 1.00 86.81 164 ALA A O 1
ATOM 1272 N N . TRP A 1 165 ? -12.544 5.548 -9.070 1.00 89.62 165 TRP A N 1
ATOM 1273 C CA . TRP A 1 165 ? -11.563 4.465 -9.131 1.00 89.62 165 TRP A CA 1
ATOM 1274 C C . TRP A 1 165 ? -10.774 4.341 -7.819 1.00 89.62 165 TRP A C 1
ATOM 1276 O O . TRP A 1 165 ? -10.657 3.249 -7.260 1.00 89.62 165 TRP A O 1
ATOM 1286 N N . LEU A 1 166 ? -10.283 5.459 -7.263 1.00 89.25 166 LEU A N 1
ATOM 1287 C CA . LEU A 1 166 ? -9.562 5.464 -5.980 1.00 89.25 166 LEU A CA 1
ATOM 1288 C C . LEU A 1 166 ? -10.421 4.942 -4.832 1.00 89.25 166 LEU A C 1
ATOM 1290 O O . LEU A 1 166 ? -9.946 4.203 -3.965 1.00 89.25 166 LEU A O 1
ATOM 1294 N N . GLU A 1 167 ? -11.679 5.365 -4.788 1.00 90.44 167 GLU A N 1
ATOM 1295 C CA . GLU A 1 167 ? -12.614 4.935 -3.764 1.00 90.44 167 GLU A CA 1
ATOM 1296 C C . GLU A 1 167 ? -12.972 3.452 -3.913 1.00 90.44 167 GLU A C 1
ATOM 1298 O O . GLU A 1 167 ? -13.093 2.761 -2.899 1.00 90.44 167 GLU A O 1
ATOM 1303 N N . GLU A 1 168 ? -13.079 2.940 -5.138 1.00 91.75 168 GLU A N 1
ATOM 1304 C CA . GLU A 1 168 ? -13.304 1.520 -5.391 1.00 91.75 168 GLU A CA 1
ATOM 1305 C C . GLU A 1 168 ? -12.082 0.678 -5.011 1.00 91.75 168 GLU A C 1
ATOM 1307 O O . GLU A 1 168 ? -12.213 -0.273 -4.238 1.00 91.75 168 GLU A O 1
ATOM 1312 N N . ALA A 1 169 ? -10.877 1.082 -5.423 1.00 93.19 169 ALA A N 1
ATOM 1313 C CA . ALA A 1 169 ? -9.629 0.444 -5.006 1.00 93.19 169 ALA A CA 1
ATOM 1314 C C . ALA A 1 169 ? -9.517 0.396 -3.472 1.00 93.19 169 ALA A C 1
ATOM 1316 O O . ALA A 1 169 ? -9.235 -0.654 -2.888 1.00 93.19 169 ALA A O 1
ATOM 1317 N N . ARG A 1 170 ? -9.833 1.509 -2.792 1.00 94.31 170 ARG A N 1
ATOM 1318 C CA . ARG A 1 170 ? -9.861 1.581 -1.325 1.00 94.31 170 ARG A CA 1
ATOM 1319 C C . ARG A 1 170 ? -10.811 0.547 -0.716 1.00 94.31 170 ARG A C 1
ATOM 1321 O O . ARG A 1 170 ? -10.463 -0.070 0.294 1.00 94.31 170 ARG A O 1
ATOM 1328 N N . ARG A 1 171 ? -12.016 0.392 -1.276 1.00 92.25 171 ARG A N 1
ATOM 1329 C CA . ARG A 1 171 ? -13.028 -0.559 -0.788 1.00 92.25 171 ARG A CA 1
ATOM 1330 C C . ARG A 1 171 ? -12.618 -2.002 -1.041 1.00 92.25 171 ARG A C 1
ATOM 1332 O O . ARG A 1 171 ? -12.653 -2.785 -0.095 1.00 92.25 171 ARG A O 1
ATOM 1339 N N . ARG A 1 172 ? -12.199 -2.340 -2.264 1.00 93.81 172 ARG A N 1
ATOM 1340 C CA . ARG A 1 172 ? -11.767 -3.698 -2.639 1.00 93.81 172 ARG A CA 1
ATOM 1341 C C . ARG A 1 172 ? -10.601 -4.173 -1.776 1.00 93.81 172 ARG A C 1
ATOM 1343 O O . ARG A 1 172 ? -10.639 -5.279 -1.248 1.00 93.81 172 ARG A O 1
ATOM 1350 N N . LEU A 1 173 ? -9.628 -3.297 -1.532 1.00 94.69 173 LEU A N 1
ATOM 1351 C CA . LEU A 1 173 ? -8.480 -3.569 -0.660 1.00 94.69 173 LEU A CA 1
ATOM 1352 C C . LEU A 1 173 ? -8.792 -3.430 0.838 1.00 94.69 173 LEU A C 1
ATOM 1354 O O . LEU A 1 173 ? -7.900 -3.559 1.670 1.00 94.69 173 LEU A O 1
ATOM 1358 N N . SER A 1 174 ? -10.049 -3.170 1.213 1.00 93.88 174 SER A N 1
ATOM 1359 C CA . SER A 1 174 ? -10.505 -3.077 2.607 1.00 93.88 174 SER A CA 1
ATOM 1360 C C . SER A 1 174 ? -9.756 -2.041 3.461 1.00 93.88 174 SER A C 1
ATOM 1362 O O . SER A 1 174 ? -9.661 -2.180 4.683 1.00 93.88 174 SER A O 1
ATOM 1364 N N . PHE A 1 175 ? -9.244 -0.960 2.866 1.00 95.19 175 PHE A N 1
ATOM 1365 C CA . PHE A 1 175 ? -8.634 0.134 3.624 1.00 95.19 175 PHE A CA 1
ATOM 1366 C C . PHE A 1 175 ? -9.688 0.866 4.451 1.00 95.19 175 PHE A C 1
ATOM 1368 O O . PHE A 1 175 ? -10.696 1.328 3.920 1.00 95.19 175 PHE A O 1
ATOM 1375 N N . ARG A 1 176 ? -9.446 1.094 5.746 1.00 92.25 176 ARG A N 1
ATOM 1376 C CA . ARG A 1 176 ? -10.462 1.718 6.621 1.00 92.25 176 ARG A CA 1
ATOM 1377 C C . ARG A 1 176 ? -10.702 3.21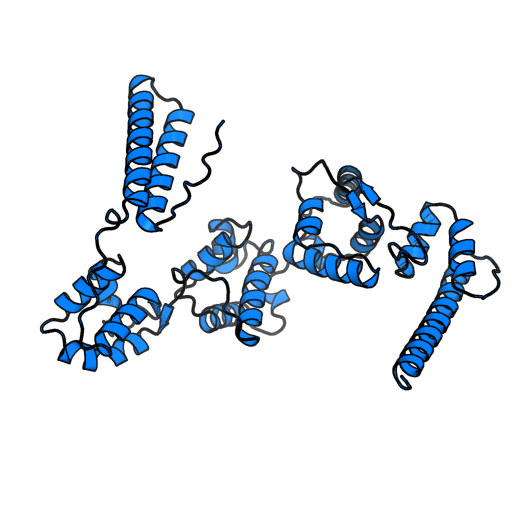5 6.381 1.00 92.25 176 ARG A C 1
ATOM 1379 O O . ARG A 1 176 ? -11.665 3.773 6.902 1.00 92.25 176 ARG A O 1
ATOM 1386 N N . SER A 1 177 ? -9.794 3.901 5.686 1.00 91.12 177 SER A N 1
ATOM 1387 C CA . SER A 1 177 ? -9.913 5.322 5.330 1.00 91.12 177 SER A CA 1
ATOM 1388 C C . SER A 1 177 ? -8.893 5.714 4.261 1.00 91.12 177 SER A C 1
ATOM 1390 O O . SER A 1 177 ? -7.891 5.021 4.086 1.00 91.12 177 SER A O 1
ATOM 1392 N N . HIS A 1 178 ? -9.087 6.864 3.603 1.00 90.25 178 HIS A N 1
ATOM 1393 C CA . HIS A 1 178 ? -8.086 7.418 2.676 1.00 90.25 178 HIS A CA 1
ATOM 1394 C C . HIS A 1 178 ? -6.738 7.652 3.363 1.00 90.25 178 HIS A C 1
ATOM 1396 O O . HIS A 1 178 ? -5.702 7.267 2.842 1.00 90.25 178 HIS A O 1
ATOM 1402 N N . SER A 1 179 ? -6.730 8.187 4.589 1.00 90.94 179 SER A N 1
ATOM 1403 C CA . SER A 1 179 ? -5.476 8.384 5.336 1.00 90.94 179 SER A CA 1
ATOM 1404 C C . SER A 1 179 ? -4.747 7.066 5.627 1.00 90.94 179 SER A C 1
ATOM 1406 O O . SER A 1 179 ? -3.519 7.045 5.602 1.00 90.94 179 SER A O 1
ATOM 1408 N N . 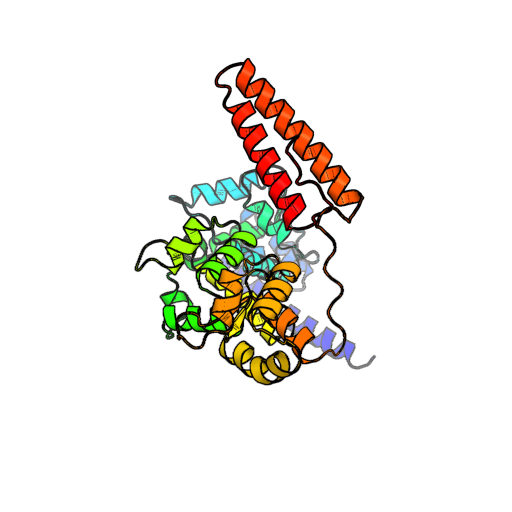ALA A 1 180 ? -5.475 5.972 5.887 1.00 92.50 180 ALA A N 1
ATOM 1409 C CA . ALA A 1 180 ? -4.867 4.654 6.065 1.00 92.50 180 ALA A CA 1
ATOM 1410 C C . ALA A 1 180 ? -4.237 4.149 4.759 1.00 92.50 180 ALA A C 1
ATOM 1412 O O . ALA A 1 180 ? -3.081 3.745 4.774 1.00 92.50 180 ALA A O 1
ATOM 1413 N N . MET A 1 181 ? -4.951 4.277 3.637 1.00 94.38 181 MET A N 1
ATOM 1414 C CA . MET A 1 181 ? -4.434 3.958 2.304 1.00 94.38 181 MET A CA 1
ATOM 1415 C C . MET A 1 181 ? -3.166 4.761 1.974 1.00 94.38 181 MET A C 1
ATOM 1417 O O . MET A 1 181 ? -2.160 4.187 1.577 1.00 94.38 181 MET A O 1
ATOM 1421 N N . HIS A 1 182 ? -3.160 6.076 2.220 1.00 92.75 182 HIS A N 1
ATOM 1422 C CA . HIS A 1 182 ? -1.990 6.922 1.947 1.00 92.75 182 HIS A CA 1
ATOM 1423 C C . HIS A 1 182 ? -0.760 6.507 2.761 1.00 92.75 182 HIS A C 1
ATOM 1425 O O . HIS A 1 182 ? 0.356 6.548 2.252 1.00 92.75 182 HIS A O 1
ATOM 1431 N N . LYS A 1 183 ? -0.955 6.132 4.033 1.00 91.38 183 LYS A N 1
ATOM 1432 C CA . LYS A 1 183 ? 0.131 5.650 4.897 1.00 91.38 183 LYS A CA 1
ATOM 1433 C C . LYS A 1 183 ? 0.662 4.308 4.424 1.00 91.38 183 LYS A C 1
ATOM 1435 O O . LYS A 1 183 ? 1.870 4.179 4.298 1.00 91.38 183 LYS A O 1
ATOM 1440 N N . ALA A 1 184 ? -0.228 3.372 4.101 1.00 91.75 184 ALA A N 1
ATOM 1441 C CA . ALA A 1 184 ? 0.162 2.071 3.577 1.00 91.75 184 ALA A CA 1
ATOM 1442 C C . ALA A 1 184 ? 1.002 2.212 2.301 1.00 91.75 184 ALA A C 1
ATOM 1444 O O . ALA A 1 184 ? 2.077 1.632 2.210 1.00 91.75 184 ALA A O 1
ATOM 1445 N N . ILE A 1 185 ? 0.562 3.048 1.353 1.00 88.88 185 ILE A N 1
ATOM 1446 C CA . ILE A 1 185 ? 1.314 3.325 0.121 1.00 88.88 185 ILE A CA 1
ATOM 1447 C C . ILE A 1 185 ? 2.680 3.934 0.445 1.00 88.88 185 ILE A C 1
ATOM 1449 O O . ILE A 1 185 ? 3.689 3.481 -0.084 1.00 88.88 185 ILE A O 1
ATOM 1453 N N . ALA A 1 186 ? 2.738 4.933 1.328 1.00 84.44 186 ALA A N 1
ATOM 1454 C CA . ALA A 1 186 ? 3.994 5.576 1.716 1.00 84.44 186 ALA A CA 1
ATOM 1455 C C . ALA A 1 186 ? 4.983 4.628 2.421 1.00 84.44 186 ALA A C 1
ATOM 1457 O O . ALA A 1 186 ? 6.182 4.866 2.379 1.00 84.44 186 ALA A O 1
ATOM 1458 N N . GLU A 1 187 ? 4.507 3.569 3.080 1.00 84.06 187 GLU A N 1
ATOM 1459 C CA . GLU A 1 187 ? 5.376 2.586 3.738 1.00 84.06 187 GLU A CA 1
ATOM 1460 C C . GLU A 1 187 ? 5.963 1.551 2.780 1.00 84.06 187 GLU A C 1
ATOM 1462 O O . GLU A 1 187 ? 7.063 1.057 3.021 1.00 84.06 187 GLU A O 1
ATOM 1467 N N . VAL A 1 188 ? 5.243 1.214 1.707 1.00 80.56 188 VAL A N 1
ATOM 1468 C CA . VAL A 1 188 ? 5.707 0.228 0.715 1.00 80.56 188 VAL A CA 1
ATOM 1469 C C . VAL A 1 188 ? 6.388 0.857 -0.498 1.00 80.56 188 VAL A C 1
ATOM 1471 O O . VAL A 1 188 ? 7.056 0.158 -1.258 1.00 80.56 188 VAL A O 1
ATOM 1474 N N . SER A 1 189 ? 6.214 2.163 -0.691 1.00 75.12 189 SER A N 1
ATOM 1475 C CA . SER A 1 189 ? 6.884 2.945 -1.730 1.00 75.12 189 SER A CA 1
ATOM 1476 C C . SER A 1 189 ? 8.045 3.748 -1.144 1.00 75.12 189 SER A C 1
ATOM 1478 O O . SER A 1 189 ? 8.180 3.901 0.067 1.00 75.12 189 SER A O 1
ATOM 1480 N N . SER A 1 190 ? 8.876 4.323 -2.011 1.00 69.69 190 SER A N 1
ATOM 1481 C CA . SER A 1 190 ? 9.885 5.316 -1.613 1.00 69.69 190 SER A CA 1
ATOM 1482 C C . SER A 1 190 ? 9.287 6.702 -1.309 1.00 69.69 190 SER A C 1
ATOM 1484 O O . SER A 1 190 ? 10.019 7.663 -1.061 1.00 69.69 190 SER A O 1
ATOM 1486 N N . LEU A 1 191 ? 7.957 6.845 -1.345 1.00 75.56 191 LEU A N 1
ATOM 1487 C CA . LEU A 1 191 ? 7.274 8.130 -1.240 1.00 75.56 191 LEU A CA 1
ATOM 1488 C C . LEU A 1 191 ? 6.994 8.518 0.215 1.00 75.56 191 LEU A C 1
ATOM 1490 O O . LEU A 1 191 ? 6.505 7.740 1.026 1.00 75.56 191 LEU A O 1
ATOM 1494 N N . LYS A 1 192 ? 7.196 9.797 0.542 1.00 79.75 192 LYS A N 1
ATOM 1495 C CA . LYS A 1 192 ? 6.788 10.350 1.844 1.00 79.75 192 LYS A CA 1
ATOM 1496 C C . LYS A 1 192 ? 5.259 10.456 1.930 1.00 79.75 192 LYS A C 1
ATOM 1498 O O . LYS A 1 192 ? 4.615 10.873 0.967 1.00 79.75 192 LYS A O 1
ATOM 1503 N N . TYR A 1 193 ? 4.687 10.210 3.114 1.00 83.88 193 TYR A N 1
ATOM 1504 C CA . TYR A 1 193 ? 3.239 10.336 3.367 1.00 83.88 193 TYR A CA 1
ATOM 1505 C C . TYR A 1 193 ? 2.653 11.671 2.891 1.00 83.88 193 TYR A C 1
ATOM 1507 O O . TYR A 1 193 ? 1.616 11.685 2.235 1.00 83.88 193 TYR A O 1
ATOM 1515 N N . ASP A 1 194 ? 3.321 12.793 3.175 1.00 80.62 194 ASP A N 1
ATOM 1516 C CA . ASP A 1 194 ? 2.837 14.118 2.770 1.00 80.62 194 ASP A CA 1
ATOM 1517 C C . ASP A 1 194 ? 2.759 14.270 1.248 1.00 80.62 194 ASP A C 1
ATOM 1519 O O . ASP A 1 194 ? 1.878 14.968 0.744 1.00 80.62 194 ASP A O 1
ATOM 1523 N N . CYS A 1 195 ? 3.660 13.614 0.513 1.00 79.75 195 CYS A N 1
ATOM 1524 C CA . CYS A 1 195 ? 3.631 13.590 -0.943 1.00 79.75 195 CYS A CA 1
ATOM 1525 C C . CYS A 1 195 ? 2.400 12.813 -1.421 1.00 79.75 195 CYS A C 1
ATOM 1527 O O . CYS A 1 195 ? 1.601 13.362 -2.178 1.00 79.75 195 CYS A O 1
ATOM 1529 N N . VAL A 1 196 ? 2.197 11.592 -0.910 1.00 83.31 196 VAL A N 1
ATOM 1530 C CA . VAL A 1 196 ? 1.042 10.739 -1.247 1.00 83.31 196 VAL A CA 1
ATOM 1531 C C . VAL A 1 196 ? -0.278 11.434 -0.906 1.00 83.31 196 VAL A C 1
ATOM 1533 O O . VAL A 1 196 ? -1.176 11.524 -1.738 1.00 83.31 196 VAL A O 1
ATOM 1536 N N . HIS A 1 197 ? -0.384 12.008 0.293 1.00 84.62 197 HIS A N 1
ATOM 1537 C CA . HIS A 1 197 ? -1.576 12.730 0.724 1.00 84.62 197 HIS A CA 1
ATOM 1538 C C . HIS A 1 197 ? -1.886 13.925 -0.183 1.00 84.62 197 HIS A C 1
ATOM 1540 O O . HIS A 1 197 ? -3.033 14.107 -0.580 1.00 84.62 197 HIS A O 1
ATOM 1546 N N . LYS A 1 198 ? -0.880 14.724 -0.561 1.00 81.81 198 LYS A N 1
ATOM 1547 C CA . LYS A 1 198 ? -1.078 15.846 -1.494 1.00 81.81 198 LYS A CA 1
ATOM 1548 C C . LYS A 1 198 ? -1.463 15.377 -2.897 1.00 81.81 198 LYS A C 1
ATOM 1550 O O . LYS A 1 198 ? -2.238 16.070 -3.554 1.00 81.81 198 LYS A O 1
ATOM 1555 N N . ALA A 1 199 ? -0.942 14.233 -3.339 1.00 79.00 199 ALA A N 1
ATOM 1556 C CA . ALA A 1 199 ? -1.249 13.653 -4.643 1.00 79.00 199 ALA A CA 1
ATOM 1557 C C . ALA A 1 199 ? -2.672 13.097 -4.744 1.00 79.00 199 ALA A C 1
ATOM 1559 O O . ALA A 1 199 ? -3.249 13.150 -5.824 1.00 79.00 199 ALA A O 1
ATOM 1560 N N . LEU A 1 200 ? -3.235 12.603 -3.638 1.00 81.19 200 LEU A N 1
ATOM 1561 C CA . LEU A 1 200 ? -4.553 11.956 -3.620 1.00 81.19 200 LEU A CA 1
ATOM 1562 C C . LEU A 1 200 ? -5.669 12.794 -2.995 1.00 81.19 200 LEU A C 1
ATOM 1564 O O . LEU A 1 200 ? -6.837 12.475 -3.153 1.00 81.19 200 LEU A O 1
ATOM 1568 N N . SER A 1 201 ? -5.345 13.844 -2.237 1.00 75.75 201 SER A N 1
ATOM 1569 C CA . SER A 1 201 ? -6.348 14.687 -1.559 1.00 75.75 201 SER A CA 1
ATOM 1570 C C . SER A 1 201 ? -6.452 16.103 -2.124 1.00 75.75 201 SER A C 1
ATOM 1572 O O . SER A 1 201 ? -7.325 16.866 -1.713 1.00 75.75 201 SER A O 1
ATOM 1574 N N . GLY A 1 202 ? -5.545 16.500 -3.019 1.00 63.00 202 GLY A N 1
ATOM 1575 C CA . GLY A 1 202 ? -5.504 17.842 -3.591 1.00 63.00 202 GLY A CA 1
ATOM 1576 C C . GLY A 1 202 ? -6.048 17.875 -5.014 1.00 63.00 202 GLY A C 1
ATOM 1577 O O . GLY A 1 202 ? -5.590 17.116 -5.855 1.00 63.00 202 GLY A O 1
ATOM 1578 N N . LYS A 1 203 ? -6.920 18.844 -5.324 1.00 55.53 203 LYS A N 1
ATOM 1579 C CA . LYS A 1 203 ? -7.576 18.959 -6.641 1.00 55.53 203 LYS A CA 1
ATOM 1580 C C . LYS A 1 203 ? -6.635 19.008 -7.862 1.00 55.5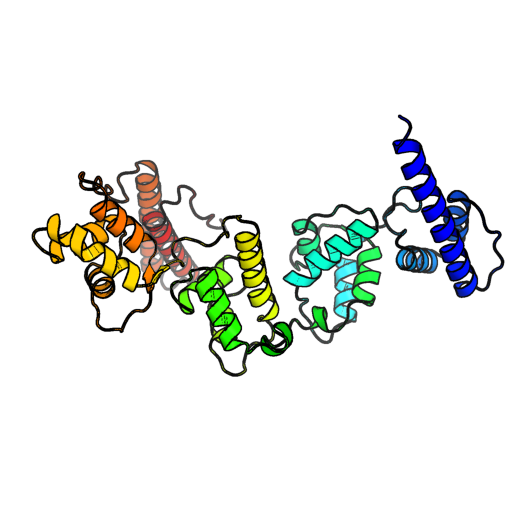3 203 LYS A C 1
ATOM 1582 O O . LYS A 1 203 ? -7.138 18.789 -8.952 1.00 55.53 203 LYS A O 1
ATOM 1587 N N . ARG A 1 204 ? -5.336 19.363 -7.741 1.00 55.66 204 ARG A N 1
ATOM 1588 C CA . ARG A 1 204 ? -4.436 19.602 -8.909 1.00 55.66 204 ARG A CA 1
ATOM 1589 C C . ARG A 1 204 ? -2.898 19.517 -8.699 1.00 55.66 204 ARG A C 1
ATOM 1591 O O . ARG A 1 204 ? -2.187 20.144 -9.480 1.00 55.66 204 ARG A O 1
ATOM 1598 N N . LYS A 1 205 ? -2.311 18.882 -7.666 1.00 54.84 205 LYS A N 1
ATOM 1599 C CA . LYS A 1 205 ? -0.923 19.275 -7.262 1.00 54.84 205 LYS A CA 1
ATOM 1600 C C . LYS A 1 205 ? 0.220 18.255 -7.166 1.00 54.84 205 LYS A C 1
ATOM 1602 O O . LYS A 1 205 ? 1.321 18.692 -6.845 1.00 54.84 205 LYS A O 1
ATOM 1607 N N . ALA A 1 206 ? 0.079 16.983 -7.539 1.00 57.66 206 ALA A N 1
ATOM 1608 C CA . ALA A 1 206 ? 1.271 16.126 -7.658 1.00 57.66 206 ALA A CA 1
ATOM 1609 C C . ALA A 1 206 ? 1.112 14.982 -8.669 1.00 57.66 206 ALA A C 1
ATOM 1611 O O . ALA A 1 206 ? 1.200 13.814 -8.304 1.00 57.66 206 ALA A O 1
ATOM 1612 N N . LYS A 1 207 ? 0.955 15.335 -9.955 1.00 58.09 207 LYS A N 1
ATOM 1613 C CA . LYS A 1 207 ? 0.945 14.376 -11.078 1.00 58.09 207 LYS A CA 1
ATOM 1614 C C . LYS A 1 207 ? 2.157 13.426 -11.049 1.00 58.09 207 LYS A C 1
ATOM 1616 O O . LYS A 1 207 ? 2.020 12.261 -11.375 1.00 58.09 207 LYS A O 1
ATOM 1621 N N . ARG A 1 208 ? 3.312 13.911 -10.561 1.00 58.84 208 ARG A N 1
ATOM 1622 C CA . ARG A 1 208 ? 4.622 13.222 -10.600 1.00 58.84 208 ARG A CA 1
ATOM 1623 C C . ARG A 1 208 ? 4.680 11.858 -9.909 1.00 58.84 208 ARG A C 1
ATOM 1625 O O . ARG A 1 208 ? 5.572 11.078 -10.200 1.00 58.84 208 ARG A O 1
ATOM 1632 N N . ILE A 1 209 ? 3.800 11.613 -8.940 1.00 68.38 209 ILE A N 1
ATOM 1633 C CA . ILE A 1 209 ? 3.850 10.398 -8.111 1.00 68.38 209 ILE A CA 1
ATOM 1634 C C . ILE A 1 209 ? 2.583 9.546 -8.244 1.00 68.38 209 ILE A C 1
ATOM 1636 O O . ILE A 1 209 ? 2.504 8.473 -7.655 1.00 68.38 209 ILE A O 1
ATOM 1640 N N . GLN A 1 210 ? 1.578 10.008 -9.000 1.00 72.06 210 GLN A N 1
ATOM 1641 C CA . GLN A 1 210 ? 0.295 9.310 -9.131 1.00 72.06 210 GLN A CA 1
ATOM 1642 C C . GLN A 1 210 ? 0.435 7.981 -9.882 1.00 72.06 210 GLN A C 1
ATOM 1644 O O . GLN A 1 210 ? -0.247 7.025 -9.527 1.00 72.06 210 GLN A O 1
ATOM 1649 N N . ALA A 1 211 ? 1.371 7.876 -10.831 1.00 74.44 211 ALA A N 1
ATOM 1650 C CA . ALA A 1 211 ? 1.681 6.614 -11.505 1.00 74.44 211 ALA A CA 1
ATOM 1651 C C . ALA A 1 211 ? 2.226 5.541 -10.545 1.00 74.44 211 ALA A C 1
ATOM 1653 O O . ALA A 1 211 ? 1.807 4.387 -10.605 1.00 74.44 211 ALA A O 1
ATOM 1654 N N . GLU A 1 212 ? 3.122 5.921 -9.629 1.00 75.38 212 GLU A N 1
ATOM 1655 C CA . GLU A 1 212 ? 3.657 5.011 -8.609 1.00 75.38 212 GLU A CA 1
ATOM 1656 C C . GLU A 1 212 ? 2.569 4.583 -7.618 1.00 75.38 212 GLU A C 1
ATOM 1658 O O . GLU A 1 212 ? 2.449 3.400 -7.306 1.00 75.38 212 GLU A O 1
ATOM 1663 N N . ILE A 1 213 ? 1.714 5.520 -7.200 1.00 84.38 213 ILE A N 1
ATOM 1664 C CA . ILE A 1 213 ? 0.553 5.213 -6.358 1.00 84.38 213 ILE A CA 1
ATOM 1665 C C . ILE A 1 213 ? -0.390 4.231 -7.066 1.00 84.38 213 ILE A C 1
ATOM 1667 O O . ILE A 1 213 ? -0.786 3.235 -6.458 1.00 84.38 213 ILE A O 1
ATOM 1671 N N . LYS A 1 214 ? -0.744 4.491 -8.333 1.00 84.38 214 LYS A N 1
ATOM 1672 C CA . LYS A 1 214 ? -1.650 3.625 -9.091 1.00 84.38 214 LYS A CA 1
ATOM 1673 C C . LYS A 1 214 ? -1.084 2.218 -9.205 1.00 84.38 214 LYS A C 1
ATOM 1675 O O . LYS A 1 214 ? -1.786 1.276 -8.873 1.00 84.38 214 LYS A O 1
ATOM 1680 N N . TYR A 1 215 ? 0.188 2.080 -9.568 1.00 82.62 215 TYR A N 1
ATOM 1681 C CA . TYR A 1 215 ? 0.828 0.770 -9.647 1.00 82.62 215 TYR A CA 1
ATOM 1682 C C . TYR A 1 215 ? 0.791 0.011 -8.315 1.00 82.62 215 TYR A C 1
ATOM 1684 O O . TYR A 1 215 ? 0.515 -1.184 -8.301 1.00 82.62 215 TYR A O 1
ATOM 1692 N N . CYS A 1 216 ? 1.060 0.679 -7.186 1.00 87.50 216 CYS A N 1
ATOM 1693 C CA . CYS A 1 216 ? 0.958 0.032 -5.875 1.00 87.50 216 CYS A CA 1
ATOM 1694 C C . CYS A 1 216 ? -0.449 -0.529 -5.630 1.00 87.50 216 CYS A C 1
ATOM 1696 O O . CYS A 1 216 ? -0.583 -1.645 -5.132 1.00 87.50 216 CYS A O 1
ATOM 1698 N N . LEU A 1 217 ? -1.483 0.236 -5.986 1.00 91.75 217 LEU A N 1
ATOM 1699 C CA . LEU A 1 217 ? -2.875 -0.182 -5.842 1.00 91.75 217 LEU A CA 1
ATOM 1700 C C . LEU A 1 217 ? -3.240 -1.301 -6.825 1.00 91.75 217 LEU A C 1
ATOM 1702 O O . LEU A 1 217 ? -3.807 -2.295 -6.384 1.00 91.75 217 LEU A O 1
ATOM 1706 N N . ASP A 1 218 ? -2.876 -1.177 -8.104 1.00 89.50 218 ASP A N 1
ATOM 1707 C CA . ASP A 1 218 ? -3.105 -2.198 -9.136 1.00 89.50 218 ASP A CA 1
ATOM 1708 C C . ASP A 1 218 ? -2.475 -3.526 -8.721 1.00 89.50 218 ASP A C 1
ATOM 1710 O O . ASP A 1 218 ? -3.155 -4.541 -8.695 1.00 89.50 218 ASP A O 1
ATOM 1714 N N . LYS A 1 219 ? -1.213 -3.513 -8.281 1.00 89.44 219 LYS A N 1
ATOM 1715 C CA . LYS A 1 219 ? -0.519 -4.723 -7.833 1.00 89.44 219 LYS A CA 1
ATOM 1716 C C . LYS A 1 219 ? -1.242 -5.416 -6.676 1.00 89.44 219 LYS A C 1
ATOM 1718 O O . LYS A 1 219 ? -1.354 -6.637 -6.655 1.00 89.44 219 LYS A O 1
ATOM 1723 N N . TRP A 1 220 ? -1.724 -4.658 -5.692 1.00 94.44 220 TRP A N 1
ATOM 1724 C CA . TRP A 1 220 ? -2.498 -5.241 -4.596 1.00 94.44 220 TRP A CA 1
ATOM 1725 C C . TRP A 1 220 ? -3.865 -5.761 -5.053 1.00 94.44 220 TRP A C 1
ATOM 1727 O O . TRP A 1 220 ? -4.354 -6.743 -4.496 1.00 94.44 220 TRP A O 1
ATOM 1737 N N . LEU A 1 221 ? -4.493 -5.107 -6.033 1.00 93.75 221 LEU A N 1
ATOM 1738 C CA . LEU A 1 221 ? -5.747 -5.570 -6.627 1.00 93.75 221 LEU A CA 1
ATOM 1739 C C . LEU A 1 221 ? -5.534 -6.861 -7.428 1.00 93.75 221 LEU A C 1
ATOM 1741 O O . LEU A 1 221 ? -6.320 -7.786 -7.260 1.00 93.75 221 LEU A O 1
ATOM 1745 N N . GLU A 1 222 ? -4.458 -6.952 -8.209 1.00 90.75 222 GLU A N 1
ATOM 1746 C CA . GLU A 1 222 ? -4.030 -8.160 -8.927 1.00 90.75 222 GLU A CA 1
ATOM 1747 C C . GLU A 1 222 ? -3.743 -9.309 -7.955 1.00 90.75 222 GLU A C 1
ATOM 1749 O O . GLU A 1 222 ? -4.271 -10.405 -8.129 1.00 90.75 222 GLU A O 1
ATOM 1754 N N . ASP A 1 223 ? -2.976 -9.056 -6.883 1.00 89.88 223 ASP A N 1
ATOM 1755 C CA . ASP A 1 223 ? -2.728 -10.053 -5.836 1.00 89.88 223 ASP A CA 1
ATOM 1756 C C . ASP A 1 223 ? -4.068 -10.597 -5.297 1.00 89.88 223 ASP A C 1
ATOM 1758 O O . ASP A 1 223 ? -4.254 -11.811 -5.218 1.00 89.88 223 ASP A O 1
ATOM 1762 N N . LEU A 1 224 ? -5.031 -9.715 -5.003 1.00 91.56 224 LEU A N 1
ATOM 1763 C CA . LEU A 1 224 ? -6.358 -10.095 -4.511 1.00 91.56 224 LEU A CA 1
ATOM 1764 C C . LEU A 1 224 ? -7.186 -10.881 -5.545 1.00 91.56 224 LEU A C 1
ATOM 1766 O O . LEU A 1 224 ? -7.876 -11.830 -5.172 1.00 91.56 224 LEU A O 1
ATOM 1770 N N . GLU A 1 225 ? -7.128 -10.511 -6.826 1.00 91.12 225 GLU A N 1
ATOM 1771 C CA . GLU A 1 225 ? -7.814 -11.205 -7.928 1.00 91.12 225 GLU A CA 1
ATOM 1772 C C . GLU A 1 225 ? -7.257 -12.611 -8.166 1.00 91.12 225 GLU A C 1
ATOM 1774 O O . GLU A 1 225 ? -8.014 -13.548 -8.421 1.00 91.12 225 GLU A O 1
ATOM 1779 N N . GLU A 1 226 ? -5.952 -12.790 -7.988 1.00 90.38 226 GLU A N 1
ATOM 1780 C CA . GLU A 1 226 ? -5.286 -14.091 -8.051 1.00 90.38 226 GLU A CA 1
ATOM 1781 C C . GLU A 1 226 ? -5.445 -14.924 -6.764 1.00 90.38 226 GLU A C 1
ATOM 1783 O O . GLU A 1 226 ? -4.892 -16.021 -6.647 1.00 90.38 226 GLU A O 1
ATOM 1788 N N . GLY A 1 227 ? -6.186 -14.420 -5.771 1.00 89.94 227 GLY A N 1
ATOM 1789 C CA . GLY A 1 227 ? -6.386 -15.078 -4.479 1.00 89.94 227 GLY A CA 1
ATOM 1790 C C . GLY A 1 227 ? -5.153 -15.061 -3.568 1.00 89.94 227 GLY A C 1
ATOM 1791 O O . GLY A 1 227 ? -5.115 -15.790 -2.573 1.00 89.94 227 GLY A O 1
ATOM 1792 N N . ARG A 1 228 ? -4.143 -14.244 -3.886 1.00 89.31 228 ARG A N 1
ATOM 1793 C CA . ARG A 1 228 ? -2.980 -13.972 -3.035 1.00 89.31 228 ARG A CA 1
ATOM 1794 C C . ARG A 1 228 ? -3.345 -12.893 -2.010 1.00 89.31 228 ARG A C 1
ATOM 1796 O O . ARG A 1 228 ? -4.118 -11.981 -2.282 1.00 89.31 228 ARG A O 1
ATOM 1803 N N . GLU A 1 229 ? -2.806 -12.999 -0.798 1.00 87.00 229 GLU A N 1
ATOM 1804 C CA . GLU A 1 229 ? -3.027 -11.978 0.232 1.00 87.00 229 GLU A CA 1
ATOM 1805 C C . GLU A 1 229 ? -2.167 -10.740 -0.082 1.00 87.00 229 GLU A C 1
ATOM 1807 O O . GLU A 1 229 ? -0.937 -10.866 -0.120 1.00 87.00 229 GLU A O 1
ATOM 1812 N N . PRO A 1 230 ? -2.765 -9.551 -0.301 1.00 89.19 230 PRO A N 1
ATOM 1813 C CA . PRO A 1 230 ? -1.993 -8.340 -0.535 1.00 89.19 230 PRO A CA 1
ATOM 1814 C C . PRO A 1 230 ? -1.129 -8.025 0.684 1.00 89.19 230 PRO A C 1
ATOM 1816 O O . PRO A 1 230 ? -1.596 -8.088 1.822 1.00 89.19 230 PRO A O 1
ATOM 1819 N N . ALA A 1 231 ? 0.122 -7.633 0.455 1.00 86.88 231 ALA A N 1
ATOM 1820 C CA . ALA A 1 231 ? 1.064 -7.279 1.516 1.00 86.88 231 ALA A CA 1
ATOM 1821 C C . ALA A 1 231 ? 0.748 -5.900 2.143 1.00 86.88 231 ALA A C 1
ATOM 1823 O O . ALA A 1 231 ? 1.558 -4.975 2.075 1.00 86.88 231 ALA A O 1
ATOM 1824 N N . ILE A 1 232 ? -0.445 -5.755 2.725 1.00 90.62 232 ILE A N 1
ATOM 1825 C CA . ILE A 1 232 ? -0.934 -4.560 3.418 1.00 90.62 232 ILE A CA 1
ATOM 1826 C C . ILE A 1 232 ? -1.003 -4.875 4.913 1.00 90.62 232 ILE A C 1
ATOM 1828 O O . ILE A 1 232 ? -1.627 -5.855 5.314 1.00 90.62 232 ILE A O 1
ATOM 1832 N N . ASP A 1 233 ? -0.397 -4.032 5.751 1.00 88.12 233 ASP A N 1
ATOM 1833 C CA . ASP A 1 233 ? -0.491 -4.204 7.202 1.00 88.12 233 ASP A CA 1
ATOM 1834 C C . ASP A 1 233 ? -1.961 -4.125 7.665 1.00 88.12 233 ASP A C 1
ATOM 1836 O O . ASP A 1 233 ? -2.714 -3.220 7.281 1.00 88.12 233 ASP A O 1
ATOM 1840 N N . GLU A 1 234 ? -2.375 -5.061 8.524 1.00 87.06 234 GLU A N 1
ATOM 1841 C CA . GLU A 1 234 ? -3.715 -5.099 9.117 1.00 87.06 234 GLU A CA 1
ATOM 1842 C C . GLU A 1 234 ? -4.069 -3.800 9.851 1.00 87.06 234 GLU A C 1
ATOM 1844 O O . GLU A 1 234 ? -5.244 -3.418 9.928 1.00 87.06 234 GLU A O 1
ATOM 1849 N N . ASP A 1 235 ? -3.055 -3.084 10.338 1.00 87.38 235 ASP A N 1
ATOM 1850 C CA . ASP A 1 235 ? -3.181 -1.763 10.929 1.00 87.38 235 ASP A CA 1
ATOM 1851 C C . ASP A 1 235 ? -3.622 -0.689 9.932 1.00 87.38 235 ASP A C 1
ATOM 1853 O O . ASP A 1 235 ? -3.842 0.436 10.369 1.00 87.38 235 ASP A O 1
ATOM 1857 N N . TYR A 1 236 ? -3.860 -0.981 8.653 1.00 93.25 236 TYR A N 1
ATOM 1858 C CA . TYR A 1 236 ? -4.522 -0.079 7.694 1.00 93.25 236 TYR A CA 1
ATOM 1859 C C . TYR A 1 236 ? -5.895 -0.563 7.236 1.00 93.25 236 TYR A C 1
ATOM 1861 O O . TYR A 1 236 ? -6.686 0.221 6.694 1.00 93.25 236 TYR A O 1
ATOM 1869 N N . LEU A 1 237 ? -6.214 -1.818 7.524 1.00 93.69 237 LEU A N 1
ATOM 1870 C CA . LEU A 1 237 ? -7.431 -2.467 7.074 1.00 93.69 237 LEU A CA 1
ATOM 1871 C C . LEU A 1 237 ? -8.610 -2.194 8.016 1.00 93.69 237 LEU A C 1
ATOM 1873 O O . LEU A 1 237 ? -8.464 -1.826 9.194 1.00 93.69 237 LEU A O 1
ATOM 1877 N N . GLY A 1 238 ? -9.814 -2.365 7.485 1.00 94.31 238 GLY A N 1
ATOM 1878 C CA . GLY A 1 238 ? -11.050 -2.258 8.237 1.00 94.31 238 GLY A CA 1
ATOM 1879 C C . GLY A 1 238 ? -12.228 -2.931 7.562 1.00 94.31 238 GLY A C 1
ATOM 1880 O O . GLY A 1 238 ? -12.188 -3.281 6.390 1.00 94.31 238 GLY A O 1
ATOM 1881 N N . VAL A 1 239 ? -13.291 -3.084 8.340 1.00 93.19 239 VAL A N 1
ATOM 1882 C CA . VAL A 1 239 ? -14.577 -3.612 7.884 1.00 93.19 239 VAL A CA 1
ATOM 1883 C C . VAL A 1 239 ? -15.654 -2.542 8.027 1.00 93.19 239 VAL A C 1
ATOM 1885 O O . VAL A 1 239 ? -15.514 -1.676 8.899 1.00 93.19 239 VAL A O 1
ATOM 1888 N N . PRO A 1 240 ? -16.722 -2.585 7.218 1.00 92.12 240 PRO A N 1
ATOM 1889 C CA . PRO A 1 240 ? -17.889 -1.736 7.415 1.00 92.12 240 PRO A CA 1
ATOM 1890 C C . PRO A 1 240 ? -18.418 -1.825 8.852 1.00 92.12 240 PRO A C 1
ATOM 1892 O O . PRO A 1 240 ? -18.454 -2.905 9.450 1.00 92.12 240 PRO A O 1
ATOM 1895 N N . VAL A 1 241 ? -18.800 -0.685 9.429 1.00 91.75 241 VAL A N 1
ATOM 1896 C CA . VAL A 1 241 ? -19.311 -0.610 10.811 1.00 91.75 241 VAL A CA 1
ATOM 1897 C C . VAL A 1 241 ? -20.604 -1.414 10.978 1.00 91.75 241 VAL A C 1
ATOM 1899 O O . VAL A 1 241 ? -20.860 -1.946 12.053 1.00 91.75 241 VAL A O 1
ATOM 1902 N N . GLU A 1 242 ? -21.366 -1.598 9.910 1.00 90.75 242 GLU A N 1
ATOM 1903 C CA . GLU A 1 242 ? -22.559 -2.440 9.860 1.00 90.75 242 GLU A CA 1
ATOM 1904 C C . GLU A 1 242 ? -22.236 -3.880 10.293 1.00 90.75 242 GLU A C 1
ATOM 1906 O O . GLU A 1 242 ? -22.930 -4.444 11.136 1.00 90.75 242 GLU A O 1
ATOM 1911 N N . GLN A 1 243 ? -21.090 -4.424 9.862 1.00 91.69 243 GLN A N 1
ATOM 1912 C CA . GLN A 1 243 ? -20.646 -5.757 10.291 1.00 91.69 243 GLN A CA 1
ATOM 1913 C C . GLN A 1 243 ? -20.312 -5.815 11.789 1.00 91.69 243 GLN A C 1
ATOM 1915 O O . GLN A 1 243 ? -20.388 -6.877 12.403 1.00 91.69 243 GLN A O 1
ATOM 1920 N N . MET A 1 244 ? -19.931 -4.690 12.410 1.00 91.44 244 MET A N 1
ATOM 1921 C CA . MET A 1 244 ? -19.772 -4.616 13.868 1.00 91.44 244 MET A CA 1
ATOM 1922 C C . MET A 1 244 ? -21.127 -4.651 14.573 1.00 91.44 244 MET A C 1
ATOM 1924 O O . MET A 1 244 ? -21.241 -5.229 15.656 1.00 91.44 244 MET A O 1
ATOM 1928 N N . HIS A 1 245 ? -22.142 -4.009 13.988 1.00 90.62 245 HIS A N 1
ATOM 1929 C CA . HIS A 1 245 ? -23.489 -3.940 14.555 1.00 90.62 245 HIS A CA 1
ATOM 1930 C C . HIS A 1 245 ? -24.170 -5.305 14.543 1.00 90.62 245 HIS A C 1
ATOM 1932 O O . HIS A 1 245 ? -24.800 -5.658 15.538 1.00 90.62 245 HIS A O 1
ATOM 1938 N N . ASP A 1 246 ? -23.937 -6.118 13.514 1.00 91.00 246 ASP A N 1
ATOM 1939 C CA . ASP A 1 246 ? -24.450 -7.493 13.431 1.00 91.00 246 ASP A CA 1
ATOM 1940 C C . ASP A 1 246 ? -23.982 -8.380 14.600 1.00 91.00 246 ASP A C 1
ATOM 1942 O O . ASP A 1 246 ? -24.669 -9.315 15.019 1.00 91.00 246 ASP A O 1
ATOM 1946 N N . LEU A 1 247 ? -22.828 -8.061 15.198 1.00 92.56 247 LEU A N 1
ATOM 1947 C CA . LEU A 1 247 ? -22.295 -8.788 16.352 1.00 92.56 247 LEU A CA 1
ATOM 1948 C C . LEU A 1 247 ? -22.976 -8.402 17.674 1.00 92.56 247 LEU A C 1
ATOM 1950 O O . LEU A 1 247 ? -22.855 -9.138 18.659 1.00 92.56 247 LEU A O 1
ATOM 1954 N N . MET A 1 248 ? -23.695 -7.275 17.733 1.00 90.81 248 MET A N 1
ATOM 1955 C CA . MET A 1 248 ? -24.199 -6.711 18.991 1.00 90.81 248 MET A CA 1
ATOM 1956 C C . MET A 1 248 ? -25.159 -7.645 19.717 1.00 90.81 248 MET A C 1
ATOM 1958 O O . MET A 1 248 ? -24.996 -7.853 20.915 1.00 90.81 248 MET A O 1
ATOM 1962 N N . ALA A 1 249 ? -26.086 -8.291 19.007 1.00 89.88 249 ALA A N 1
ATOM 1963 C CA . ALA A 1 249 ? -27.048 -9.204 19.627 1.00 89.88 249 ALA A CA 1
ATOM 1964 C C . ALA A 1 249 ? -26.378 -10.421 20.298 1.00 89.88 249 ALA A C 1
ATOM 1966 O O . ALA A 1 249 ? -26.884 -10.971 21.277 1.00 89.88 249 ALA A O 1
ATOM 1967 N N . ALA A 1 250 ? -25.237 -10.884 19.779 1.00 90.88 250 ALA A N 1
ATOM 1968 C CA . ALA A 1 250 ? -24.460 -11.960 20.397 1.00 90.88 250 ALA A CA 1
ATOM 1969 C C . ALA A 1 250 ? -23.623 -11.458 21.582 1.00 90.88 250 ALA A C 1
ATOM 1971 O O . ALA A 1 250 ? -23.506 -12.147 22.595 1.00 90.88 250 ALA A O 1
ATOM 1972 N N . LEU A 1 251 ? -23.069 -10.252 21.470 1.00 91.62 251 LEU A N 1
ATOM 1973 C CA . LEU A 1 251 ? -22.250 -9.639 22.510 1.00 91.62 251 LEU A CA 1
ATOM 1974 C C . LEU A 1 251 ? -23.089 -9.206 23.722 1.00 91.62 251 LEU A C 1
ATOM 1976 O O . LEU A 1 251 ? -22.695 -9.465 24.854 1.00 91.62 251 LEU A O 1
ATOM 1980 N N . GLU A 1 252 ? -24.273 -8.632 23.516 1.00 91.12 252 GLU A N 1
ATOM 1981 C CA . GLU A 1 252 ? -25.187 -8.214 24.592 1.00 91.12 252 GLU A CA 1
ATOM 1982 C C . GLU A 1 252 ? -25.698 -9.397 25.427 1.00 91.12 252 GLU A C 1
ATOM 1984 O O . GLU A 1 252 ? -25.947 -9.250 26.618 1.00 91.12 252 GLU A O 1
ATOM 1989 N N . ARG A 1 253 ? -25.772 -10.601 24.844 1.00 89.75 253 ARG A N 1
ATOM 1990 C CA . ARG A 1 253 ? -26.075 -11.831 25.596 1.00 89.75 253 ARG A CA 1
ATOM 1991 C C . ARG A 1 253 ? -24.937 -12.278 26.517 1.00 89.75 253 ARG A C 1
ATOM 1993 O O . ARG A 1 253 ? -25.182 -13.026 27.458 1.00 89.75 253 ARG A O 1
ATOM 2000 N N . LYS A 1 254 ? -23.696 -11.872 26.232 1.00 88.88 254 LYS A N 1
ATOM 2001 C CA . LYS A 1 254 ? -22.487 -12.318 26.946 1.00 88.88 254 LYS A CA 1
ATOM 2002 C C . LYS A 1 254 ? -21.962 -11.303 27.954 1.00 88.88 254 LYS A C 1
ATOM 2004 O O . LYS A 1 254 ? -21.363 -11.698 28.949 1.00 88.88 254 LYS A O 1
ATOM 2009 N N . PHE A 1 255 ? -22.152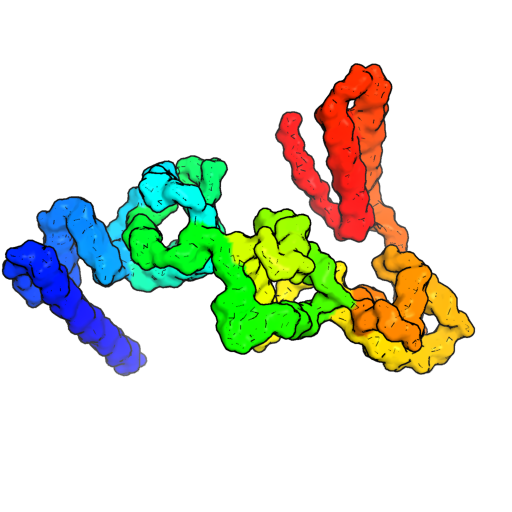 -10.015 27.695 1.00 88.69 255 PHE A N 1
ATOM 2010 C CA . PHE A 1 255 ? -21.631 -8.935 28.527 1.00 88.69 255 PHE A CA 1
ATOM 2011 C C . PHE A 1 255 ? -22.771 -8.233 29.256 1.00 88.69 255 PHE A C 1
ATOM 2013 O O . PHE A 1 255 ? -23.738 -7.815 28.627 1.00 88.69 255 PHE A O 1
ATOM 2020 N N . HIS A 1 256 ? -22.647 -8.067 30.576 1.00 83.94 256 HIS A N 1
ATOM 2021 C CA . HIS A 1 256 ? -23.669 -7.390 31.382 1.00 83.94 256 HIS A CA 1
ATOM 2022 C C . HIS A 1 256 ? -23.768 -5.905 31.037 1.00 83.94 256 HIS A C 1
ATOM 2024 O O . HIS A 1 256 ? -24.853 -5.328 31.065 1.00 83.94 256 HIS A O 1
ATOM 2030 N N . THR A 1 257 ? -22.643 -5.281 30.673 1.00 90.62 257 THR A N 1
ATOM 2031 C CA . THR A 1 257 ? -22.633 -3.897 30.196 1.00 90.62 257 THR A CA 1
ATOM 2032 C C . THR A 1 257 ? -21.832 -3.739 28.906 1.00 90.62 257 THR A C 1
ATOM 2034 O O . THR A 1 257 ? -20.790 -4.363 28.700 1.00 90.62 257 THR A O 1
ATOM 2037 N N . LYS A 1 258 ? -22.267 -2.814 28.039 1.00 91.19 258 LYS A N 1
ATOM 2038 C CA . LYS A 1 258 ? -21.514 -2.434 26.826 1.00 91.19 258 LYS A CA 1
ATOM 2039 C C . LYS A 1 258 ? -20.121 -1.894 27.157 1.00 91.19 258 LYS A C 1
ATOM 2041 O O . LYS A 1 258 ? -19.175 -2.066 26.399 1.00 91.19 258 LYS A O 1
ATOM 2046 N N . GLU A 1 259 ? -19.979 -1.252 28.311 1.00 92.94 259 GLU A N 1
ATOM 2047 C CA . GLU A 1 259 ? -18.714 -0.674 28.748 1.00 92.94 259 GLU A CA 1
ATOM 2048 C C . GLU A 1 259 ? -17.668 -1.747 29.105 1.00 92.94 259 GLU A C 1
ATOM 2050 O O . GLU A 1 259 ? -16.485 -1.571 28.809 1.00 92.94 259 GLU A O 1
ATOM 2055 N N . GLU A 1 260 ? -18.080 -2.887 29.669 1.00 91.00 260 GLU A N 1
ATOM 2056 C CA . GLU A 1 260 ? -17.195 -4.043 29.882 1.00 91.00 260 GLU A CA 1
ATOM 2057 C C . GLU A 1 260 ? -16.638 -4.583 28.565 1.00 91.00 260 GLU A C 1
ATOM 2059 O O . GLU A 1 260 ? -15.422 -4.774 28.443 1.00 91.00 260 GLU A O 1
ATOM 2064 N N . LEU A 1 261 ? -17.511 -4.755 27.567 1.00 92.56 261 LEU A N 1
ATOM 2065 C CA . LEU A 1 261 ? -17.139 -5.145 26.209 1.00 92.56 261 LEU A CA 1
ATOM 2066 C C . LEU A 1 261 ? -16.105 -4.172 25.624 1.00 92.56 261 LEU A C 1
ATOM 2068 O O . LEU A 1 261 ? -15.034 -4.591 25.178 1.00 92.56 261 LEU A O 1
ATOM 2072 N N . TYR A 1 262 ? -16.383 -2.866 25.667 1.00 94.44 262 TYR A N 1
ATOM 2073 C CA . TYR A 1 262 ? -15.490 -1.857 25.093 1.00 94.44 262 TYR A CA 1
ATOM 2074 C C . TYR A 1 262 ? -14.121 -1.841 25.776 1.00 94.44 262 TYR A C 1
ATOM 2076 O O . TYR A 1 262 ? -13.096 -1.743 25.098 1.00 94.44 262 TYR A O 1
ATOM 2084 N N . ARG A 1 263 ? -14.069 -1.983 27.108 1.00 91.88 263 ARG A N 1
ATOM 2085 C CA . ARG A 1 263 ? -12.804 -2.072 27.858 1.00 91.88 263 ARG A CA 1
ATOM 2086 C C . ARG A 1 263 ? -12.039 -3.353 27.550 1.00 91.88 263 ARG A C 1
ATOM 2088 O O . ARG A 1 263 ? -10.809 -3.341 27.559 1.00 91.88 263 ARG A O 1
ATOM 2095 N N . LEU A 1 264 ? -12.723 -4.472 27.315 1.00 90.06 264 LEU A N 1
ATOM 2096 C CA . LEU A 1 264 ? -12.072 -5.727 26.941 1.00 90.06 264 LEU A CA 1
ATOM 2097 C C . LEU A 1 264 ? -11.442 -5.635 25.548 1.00 90.06 264 LEU A C 1
ATOM 2099 O O . LEU A 1 264 ? -10.261 -5.951 25.390 1.00 90.06 264 LEU A O 1
ATOM 2103 N N . ILE A 1 265 ? -12.190 -5.128 24.568 1.00 90.88 265 ILE A N 1
ATOM 2104 C CA . ILE A 1 265 ? -11.684 -4.897 23.212 1.00 90.88 265 ILE A CA 1
ATOM 2105 C C . ILE A 1 265 ? -10.530 -3.891 23.246 1.00 90.88 265 ILE A C 1
ATOM 2107 O O . ILE A 1 265 ? -9.484 -4.139 22.649 1.00 90.88 265 ILE A O 1
ATOM 2111 N N . SER A 1 266 ? -10.669 -2.794 23.998 1.00 90.94 266 SER A N 1
ATOM 2112 C CA . SER A 1 266 ? -9.615 -1.787 24.164 1.00 90.94 266 SER A CA 1
ATOM 2113 C C . SER A 1 266 ? -8.318 -2.381 24.713 1.00 90.94 266 SER A C 1
ATOM 2115 O O . SER A 1 266 ? -7.250 -2.164 24.145 1.00 90.94 266 SER A O 1
ATOM 2117 N N . ARG A 1 267 ? -8.399 -3.198 25.771 1.00 87.44 267 ARG A N 1
ATOM 2118 C CA . ARG A 1 267 ? -7.232 -3.888 26.345 1.00 87.44 267 ARG A CA 1
ATOM 2119 C C . ARG A 1 267 ? -6.592 -4.881 25.377 1.00 87.44 267 ARG A C 1
ATOM 2121 O O . ARG A 1 267 ? -5.376 -5.032 25.380 1.00 87.44 267 ARG A O 1
ATOM 2128 N N . THR A 1 268 ? -7.397 -5.555 24.561 1.00 86.25 268 THR A N 1
ATOM 2129 C CA . THR A 1 268 ? -6.922 -6.598 23.639 1.00 86.25 268 THR A CA 1
ATOM 2130 C C . THR A 1 268 ? -6.274 -6.007 22.385 1.00 86.25 268 THR A C 1
ATOM 2132 O O . THR A 1 268 ? -5.270 -6.526 21.894 1.00 86.25 268 THR A O 1
ATOM 2135 N N . THR A 1 269 ? -6.824 -4.903 21.881 1.00 86.12 269 THR A N 1
ATOM 2136 C CA . THR A 1 269 ? -6.400 -4.265 20.624 1.00 86.12 269 THR A CA 1
ATOM 2137 C C . THR A 1 269 ? -5.455 -3.082 20.826 1.00 86.12 269 THR A C 1
ATOM 2139 O O . THR A 1 269 ? -4.801 -2.664 19.882 1.00 86.12 269 THR A O 1
ATOM 2142 N N . GLY A 1 270 ? -5.383 -2.514 22.033 1.00 86.12 270 GLY A N 1
ATOM 2143 C CA . GLY A 1 270 ? -4.623 -1.291 22.313 1.00 86.12 270 GLY A CA 1
ATOM 2144 C C . GLY A 1 270 ? -5.328 0.003 21.880 1.00 86.12 270 GLY A C 1
ATOM 2145 O O . GLY A 1 270 ? -4.821 1.097 22.135 1.00 86.12 270 GLY A O 1
ATOM 2146 N N . ILE A 1 271 ? -6.512 -0.081 21.265 1.00 85.56 271 ILE A N 1
ATOM 2147 C CA . ILE A 1 271 ? -7.298 1.087 20.852 1.00 85.56 271 ILE A CA 1
ATOM 2148 C C . ILE A 1 271 ? -8.033 1.659 22.060 1.00 85.56 271 ILE A C 1
ATOM 2150 O O . ILE A 1 271 ? -8.612 0.920 22.849 1.00 85.56 271 ILE A O 1
ATOM 2154 N N . LYS A 1 272 ? -8.048 2.986 22.214 1.00 89.69 272 LYS A N 1
ATOM 2155 C CA . LYS A 1 272 ? -8.715 3.656 23.344 1.00 89.69 272 LYS A CA 1
ATOM 2156 C C . LYS A 1 272 ? -10.197 3.271 23.424 1.00 89.69 272 LYS A C 1
ATOM 2158 O O . LYS A 1 272 ? -10.900 3.338 22.419 1.00 89.69 272 LYS A O 1
ATOM 2163 N N . THR A 1 273 ? -10.695 2.975 24.626 1.00 90.88 273 THR A N 1
ATOM 2164 C CA . THR A 1 273 ? -12.101 2.595 24.881 1.00 90.88 273 THR A CA 1
ATOM 2165 C C . THR A 1 273 ? -13.108 3.558 24.251 1.00 90.88 273 THR A C 1
ATOM 2167 O O . THR A 1 273 ? -14.079 3.122 23.641 1.00 90.88 273 THR A O 1
ATOM 2170 N N . GLY A 1 274 ? -12.852 4.869 24.330 1.00 89.62 274 GLY A N 1
ATOM 2171 C CA . GLY A 1 274 ? -13.712 5.879 23.707 1.00 89.62 274 GLY A CA 1
ATOM 2172 C C . GLY A 1 274 ? -13.798 5.747 22.183 1.00 89.62 274 GLY A C 1
ATOM 2173 O O . GLY A 1 274 ? -14.872 5.919 21.619 1.00 89.62 274 GLY A O 1
ATOM 2174 N N . SER A 1 275 ? -12.700 5.381 21.515 1.00 89.31 275 SER A N 1
ATOM 2175 C CA . SER A 1 275 ? -12.696 5.090 20.076 1.00 89.31 275 SER A CA 1
ATOM 2176 C C . SER A 1 275 ? -13.434 3.790 19.772 1.00 89.31 275 SER A C 1
ATOM 2178 O O . SER A 1 275 ? -14.238 3.771 18.848 1.00 89.31 275 SER A O 1
ATOM 2180 N N . VAL A 1 276 ? -13.220 2.741 20.578 1.00 92.00 276 VAL A N 1
ATOM 2181 C CA . VAL A 1 276 ? -13.931 1.458 20.437 1.00 92.00 276 VAL A CA 1
ATOM 2182 C C . VAL A 1 276 ? -15.441 1.665 20.490 1.00 92.00 276 VAL A C 1
ATOM 2184 O O . VAL A 1 276 ? -16.148 1.198 19.604 1.00 92.00 276 VAL A O 1
ATOM 2187 N N . ARG A 1 277 ? -15.925 2.430 21.478 1.00 92.69 277 ARG A N 1
ATOM 2188 C CA . ARG A 1 277 ? -17.348 2.747 21.646 1.00 92.69 277 ARG A CA 1
ATOM 2189 C C . ARG A 1 277 ? -17.975 3.296 20.360 1.00 92.69 277 ARG A C 1
ATOM 2191 O O . ARG A 1 277 ? -19.095 2.917 20.037 1.00 92.69 277 ARG A O 1
ATOM 2198 N N . ARG A 1 278 ? -17.269 4.158 19.621 1.00 91.25 278 ARG A N 1
ATOM 2199 C CA . ARG A 1 278 ? -17.801 4.784 18.399 1.00 91.25 278 ARG A CA 1
ATOM 2200 C C . ARG A 1 278 ? -18.070 3.777 17.279 1.00 91.25 278 ARG A C 1
ATOM 2202 O O . ARG A 1 278 ? -19.000 3.992 16.517 1.00 91.25 278 ARG A O 1
ATOM 2209 N N . TYR A 1 279 ? -17.320 2.676 17.199 1.00 91.75 279 TYR A N 1
ATOM 2210 C CA . TYR A 1 279 ? -17.544 1.637 16.181 1.00 91.75 279 TYR A CA 1
ATOM 2211 C C . TYR A 1 279 ? -18.803 0.796 16.436 1.00 91.75 279 TYR A C 1
ATOM 2213 O O . TYR A 1 279 ? -19.253 0.091 15.545 1.00 91.75 279 TYR A O 1
ATOM 2221 N N . PHE A 1 280 ? -19.384 0.874 17.635 1.00 88.88 280 PHE A N 1
ATOM 2222 C CA . PHE A 1 280 ? -20.634 0.197 17.994 1.00 88.88 280 PHE A CA 1
ATOM 2223 C C . PHE A 1 280 ? -21.831 1.157 18.064 1.00 88.88 280 PHE A C 1
ATOM 2225 O O . PHE A 1 280 ? -22.935 0.756 18.425 1.00 88.88 280 PHE A O 1
ATOM 2232 N N . GLN A 1 281 ? -21.624 2.441 17.757 1.00 84.44 281 GLN A N 1
ATOM 2233 C CA . GLN A 1 281 ? -22.684 3.444 17.712 1.00 84.44 281 GLN A CA 1
ATOM 2234 C C . GLN A 1 281 ? -23.210 3.576 16.282 1.00 84.44 281 GLN A C 1
ATOM 2236 O O . GLN A 1 281 ? -22.439 3.798 15.354 1.00 84.44 281 GLN A O 1
ATOM 2241 N N . SER A 1 282 ? -24.531 3.507 16.110 1.00 71.50 282 SER A N 1
ATOM 2242 C CA . SER A 1 282 ? -25.198 3.749 14.823 1.00 71.50 282 SER A CA 1
ATOM 2243 C C . SER A 1 282 ? -25.524 5.237 14.640 1.00 71.50 282 SER A C 1
ATOM 2245 O O . SER A 1 282 ? -26.671 5.637 14.485 1.00 71.50 282 SER A O 1
ATOM 2247 N N . ASN A 1 283 ? -24.508 6.098 14.756 1.00 78.88 283 ASN A N 1
ATOM 2248 C CA . ASN A 1 283 ? -24.670 7.547 14.565 1.00 78.88 283 ASN A CA 1
ATOM 2249 C C . ASN A 1 283 ? -24.181 8.032 13.188 1.00 78.88 283 ASN A C 1
ATOM 2251 O O . ASN A 1 283 ? -24.076 9.237 12.970 1.00 78.88 283 ASN A O 1
ATOM 2255 N N . GLY A 1 284 ? -23.824 7.106 12.290 1.00 70.62 284 GLY A N 1
ATOM 2256 C CA . GLY A 1 284 ? -23.379 7.391 10.922 1.00 70.62 284 GLY A CA 1
ATOM 2257 C C . GLY A 1 284 ? -22.025 8.101 10.798 1.00 70.62 284 GLY A C 1
ATOM 2258 O O . GLY A 1 284 ? -21.588 8.388 9.688 1.00 70.62 284 GLY A O 1
ATOM 2259 N N . GLN A 1 285 ? -21.330 8.391 11.905 1.00 78.81 285 GLN A N 1
ATOM 2260 C CA . GLN A 1 285 ? -20.078 9.158 11.860 1.00 78.81 285 GLN A CA 1
ATOM 2261 C C . GLN A 1 285 ? -18.884 8.355 11.340 1.00 78.81 285 GLN A C 1
ATOM 2263 O O . GLN A 1 285 ? -17.906 8.939 10.873 1.00 78.81 285 GLN A O 1
ATOM 2268 N N . LEU A 1 286 ? -18.916 7.032 11.486 1.00 85.12 286 LEU A N 1
ATOM 2269 C CA . LEU A 1 286 ? -17.832 6.142 11.090 1.00 85.12 286 LEU A CA 1
ATOM 2270 C C . LEU A 1 286 ? -18.375 5.107 10.116 1.00 85.12 286 LEU A C 1
ATOM 2272 O O . LEU A 1 286 ? -19.344 4.426 10.427 1.00 85.12 286 LEU A O 1
ATOM 2276 N N . LYS A 1 287 ? -17.718 4.992 8.959 1.00 88.38 287 LYS A N 1
ATOM 2277 C CA . LYS A 1 287 ? -18.056 4.002 7.929 1.00 88.38 287 LYS A CA 1
ATOM 2278 C C . LYS A 1 287 ? -17.326 2.673 8.130 1.00 88.38 287 LYS A C 1
ATOM 2280 O O . LYS A 1 287 ? -17.859 1.632 7.785 1.00 88.38 287 LYS A O 1
ATOM 2285 N N . TYR A 1 288 ? -16.116 2.707 8.696 1.00 91.56 288 TYR A N 1
ATOM 2286 C CA . TYR A 1 288 ? -15.274 1.521 8.872 1.00 91.56 288 TYR A CA 1
ATOM 2287 C C . TYR A 1 288 ? -14.717 1.424 10.294 1.00 91.56 288 TYR A C 1
ATOM 2289 O O . TYR A 1 288 ? -14.309 2.426 10.891 1.00 91.56 288 TYR A O 1
ATOM 2297 N N . ALA A 1 289 ? -14.663 0.200 10.812 1.00 92.38 289 ALA A N 1
ATOM 2298 C CA . ALA A 1 289 ? -13.971 -0.166 12.039 1.00 92.38 289 ALA A CA 1
ATOM 2299 C C . ALA A 1 289 ? -12.629 -0.842 11.702 1.00 92.38 289 ALA A C 1
ATOM 2301 O O . ALA A 1 289 ? -12.563 -1.597 10.733 1.00 92.38 289 ALA A O 1
ATOM 2302 N N . PRO A 1 290 ? -11.552 -0.617 12.480 1.00 93.94 290 PRO A N 1
ATOM 2303 C CA . PRO A 1 290 ? -10.287 -1.315 12.276 1.00 93.94 290 PRO A CA 1
ATOM 2304 C C . PRO A 1 290 ? -10.464 -2.835 12.330 1.00 93.94 290 PRO A C 1
ATOM 2306 O O . PRO A 1 290 ? -11.167 -3.349 13.206 1.00 93.94 290 PRO A O 1
ATOM 2309 N N . LEU A 1 291 ? -9.783 -3.556 11.438 1.00 92.25 291 LEU A N 1
ATOM 2310 C CA . LEU A 1 291 ? -9.938 -5.007 11.302 1.00 92.25 291 LEU A CA 1
ATOM 2311 C C . LEU A 1 291 ? -9.649 -5.753 12.616 1.00 92.25 291 LEU A C 1
ATOM 2313 O O . LEU A 1 291 ? -10.363 -6.688 12.979 1.00 92.25 291 LEU A O 1
ATOM 2317 N N . CYS A 1 292 ? -8.657 -5.296 13.384 1.00 90.69 292 CYS A N 1
ATOM 2318 C CA . CYS A 1 292 ? -8.310 -5.869 14.684 1.00 90.69 292 CYS A CA 1
ATOM 2319 C C . CYS A 1 292 ? -9.436 -5.740 15.733 1.00 90.69 292 CYS A C 1
ATOM 2321 O O . CYS A 1 292 ? -9.628 -6.648 16.546 1.00 90.69 292 CYS A O 1
ATOM 2323 N N . VAL A 1 293 ? -10.221 -4.655 15.696 1.00 93.69 293 VAL A N 1
ATOM 2324 C CA . VAL A 1 293 ? -11.401 -4.454 16.559 1.00 93.69 293 VAL A CA 1
ATOM 2325 C C . VAL A 1 293 ? -12.490 -5.442 16.179 1.00 93.69 293 VAL A C 1
ATOM 2327 O O . VAL A 1 293 ? -13.033 -6.109 17.059 1.00 93.69 293 VAL A O 1
ATOM 2330 N N . PHE A 1 294 ? -12.771 -5.570 14.882 1.00 94.50 294 PHE A N 1
ATOM 2331 C CA . PHE A 1 294 ? -13.771 -6.505 14.379 1.00 94.50 294 PHE A CA 1
ATOM 2332 C C . PHE A 1 294 ? -13.426 -7.951 14.699 1.00 94.50 294 PHE A C 1
ATOM 2334 O O . PHE A 1 294 ? -14.258 -8.660 15.252 1.00 94.50 294 PHE A O 1
ATOM 2341 N N . ARG A 1 295 ? -12.191 -8.387 14.432 1.00 92.69 295 ARG A N 1
ATOM 2342 C CA . ARG A 1 295 ? -11.753 -9.754 14.745 1.00 92.69 295 ARG A CA 1
ATOM 2343 C C . ARG A 1 295 ? -11.908 -10.064 16.233 1.00 92.69 295 ARG A C 1
ATOM 2345 O O . ARG A 1 295 ? -12.448 -11.113 16.570 1.00 92.69 295 ARG A O 1
ATOM 2352 N N . CYS A 1 296 ? -11.521 -9.130 17.106 1.00 92.50 296 CYS A N 1
ATOM 2353 C CA . CYS A 1 296 ? -11.706 -9.274 18.549 1.00 92.50 296 CYS A CA 1
ATOM 2354 C C . CYS A 1 296 ? -13.194 -9.363 18.926 1.00 92.50 296 CYS A C 1
ATOM 2356 O O . CYS A 1 296 ? -13.592 -10.280 19.638 1.00 92.50 296 CYS A O 1
ATOM 2358 N N . ALA A 1 297 ? -14.036 -8.460 18.417 1.00 93.38 297 ALA A N 1
ATOM 2359 C CA . ALA A 1 297 ? -15.476 -8.483 18.674 1.00 93.38 297 ALA A CA 1
ATOM 2360 C C . ALA A 1 297 ? -16.140 -9.770 18.159 1.00 93.38 297 ALA A C 1
ATOM 2362 O O . ALA A 1 297 ? -16.965 -10.362 18.850 1.00 93.38 297 ALA A O 1
ATOM 2363 N N . ARG A 1 298 ? -15.746 -10.242 16.975 1.00 94.44 298 ARG A N 1
ATOM 2364 C CA . ARG A 1 298 ? -16.246 -11.478 16.373 1.00 94.44 298 ARG A CA 1
ATOM 2365 C C . ARG A 1 298 ? -15.858 -12.692 17.208 1.00 94.44 298 ARG A C 1
ATOM 2367 O O . ARG A 1 298 ? -16.718 -13.508 17.507 1.00 94.44 298 ARG A O 1
ATOM 2374 N N . GLU A 1 299 ? -14.603 -12.778 17.648 1.00 92.50 299 GLU A N 1
ATOM 2375 C CA . GLU A 1 299 ? -14.131 -13.855 18.526 1.00 92.50 299 GLU A CA 1
ATOM 2376 C C . GLU A 1 299 ? -14.902 -13.886 19.854 1.00 92.50 299 GLU A C 1
ATOM 2378 O O . GLU A 1 299 ? -15.297 -14.959 20.315 1.00 92.50 299 GLU A O 1
ATOM 2383 N N . LEU A 1 300 ? -15.178 -12.716 20.441 1.00 91.25 300 LEU A N 1
ATOM 2384 C CA . LEU A 1 300 ? -16.017 -12.583 21.635 1.00 91.25 300 LEU A CA 1
ATOM 2385 C C . LEU A 1 300 ? -17.461 -13.034 21.386 1.00 91.25 300 LEU A C 1
ATOM 2387 O O . LEU A 1 300 ? -18.059 -13.716 22.224 1.00 91.25 300 LEU A O 1
ATOM 2391 N N . ALA A 1 301 ? -18.022 -12.682 20.230 1.00 91.19 301 ALA A N 1
ATOM 2392 C CA . ALA A 1 301 ? -19.370 -13.067 19.842 1.00 91.19 301 ALA A CA 1
ATOM 2393 C C . ALA A 1 301 ? -19.488 -14.587 19.647 1.00 91.19 301 ALA A C 1
ATOM 2395 O O . ALA A 1 301 ? -20.439 -15.190 20.147 1.00 91.19 301 ALA A O 1
ATOM 2396 N N . THR A 1 302 ? -18.500 -15.237 19.024 1.00 88.62 302 THR A N 1
ATOM 2397 C CA . THR A 1 302 ? -18.547 -16.672 18.694 1.00 88.62 302 THR A CA 1
ATOM 2398 C C . THR A 1 302 ? -18.089 -17.584 19.831 1.00 88.62 302 THR A C 1
ATOM 2400 O O . THR A 1 302 ? -18.628 -18.673 20.002 1.00 88.62 302 THR A O 1
ATOM 2403 N N . THR A 1 303 ? -17.131 -17.160 20.656 1.00 81.81 303 THR A N 1
ATOM 2404 C CA . THR A 1 303 ? -16.455 -18.053 21.616 1.00 81.81 303 THR A CA 1
ATOM 2405 C C . THR A 1 303 ? -17.041 -17.914 23.021 1.00 81.81 303 THR A C 1
ATOM 2407 O O . THR A 1 303 ? -17.233 -16.804 23.508 1.00 81.81 303 THR A O 1
ATOM 2410 N N . ASN A 1 304 ? -17.335 -19.025 23.708 1.00 66.75 304 ASN A N 1
ATOM 2411 C CA . ASN A 1 304 ? -17.826 -19.006 25.103 1.00 66.75 304 ASN A CA 1
ATOM 2412 C C . ASN A 1 304 ? -16.720 -18.770 26.144 1.00 66.75 304 ASN A C 1
ATOM 2414 O O . ASN A 1 304 ? -17.001 -18.586 27.325 1.00 66.75 304 ASN A O 1
ATOM 2418 N N . ARG A 1 305 ? -15.455 -18.780 25.722 1.00 60.31 305 ARG A N 1
ATOM 2419 C CA . ARG A 1 305 ? -14.308 -18.450 26.567 1.00 60.31 305 ARG A CA 1
ATOM 2420 C C . ARG A 1 305 ? -13.930 -16.996 26.330 1.00 60.31 305 ARG A C 1
ATOM 2422 O O . ARG A 1 305 ? -13.716 -16.602 25.187 1.00 60.31 305 ARG A O 1
ATOM 2429 N N . LEU A 1 306 ? -13.813 -16.224 27.409 1.00 58.03 306 LEU A N 1
ATOM 2430 C CA . LEU A 1 306 ? -13.209 -14.898 27.338 1.00 58.03 306 LEU A CA 1
ATOM 2431 C C . LEU A 1 306 ? -11.768 -15.050 26.810 1.00 58.03 306 LEU A C 1
ATOM 2433 O O . LEU A 1 306 ? -11.032 -15.903 27.322 1.00 58.03 306 LEU A O 1
ATOM 2437 N N . PRO A 1 307 ? -11.356 -14.273 25.794 1.00 55.22 307 PRO A N 1
ATOM 2438 C CA . PRO A 1 307 ? -10.013 -14.326 25.250 1.00 55.22 307 PRO A CA 1
ATOM 2439 C C . PRO A 1 307 ? -9.035 -14.064 26.384 1.00 55.22 307 PRO A C 1
ATOM 2441 O O . PRO A 1 307 ? -9.223 -13.145 27.188 1.00 55.22 307 PRO A O 1
ATOM 2444 N N . ARG A 1 308 ? -8.001 -14.909 26.465 1.00 49.59 308 ARG A N 1
ATOM 2445 C CA . ARG A 1 308 ? -6.908 -14.728 27.420 1.00 49.59 308 ARG A CA 1
ATOM 2446 C C . ARG A 1 308 ? -6.412 -13.296 27.266 1.00 49.59 308 ARG A C 1
ATOM 2448 O O . ARG A 1 308 ? -5.950 -12.914 26.191 1.00 49.59 308 ARG A O 1
ATOM 2455 N N . THR A 1 309 ? -6.560 -12.511 28.330 1.00 45.62 309 THR A N 1
ATOM 2456 C CA . THR A 1 309 ? -6.088 -11.133 28.418 1.00 45.62 309 THR A CA 1
ATOM 2457 C C . THR A 1 309 ? -4.670 -11.098 27.876 1.00 45.62 309 THR A C 1
ATOM 2459 O O . THR A 1 309 ? -3.789 -11.768 28.418 1.00 45.62 309 THR A O 1
ATOM 2462 N N . ARG A 1 310 ? -4.453 -10.366 26.774 1.00 45.38 310 ARG A N 1
ATOM 2463 C CA . ARG A 1 310 ? -3.108 -10.152 26.242 1.00 45.38 310 ARG A CA 1
ATOM 2464 C C . ARG A 1 310 ? -2.283 -9.550 27.371 1.00 45.38 310 ARG A C 1
ATOM 2466 O O . ARG A 1 310 ? -2.527 -8.434 27.823 1.00 45.38 310 ARG A O 1
ATOM 2473 N N . VAL A 1 311 ? -1.376 -10.373 27.876 1.00 44.53 311 VAL A N 1
ATOM 2474 C CA . VAL A 1 311 ? -0.458 -10.052 28.954 1.00 44.53 311 VAL A CA 1
ATOM 2475 C C . VAL A 1 311 ? 0.342 -8.817 28.505 1.00 44.53 311 VAL A C 1
ATOM 2477 O O . VAL A 1 311 ? 0.644 -8.689 27.318 1.00 44.53 311 VAL A O 1
ATOM 2480 N N . SER A 1 312 ? 0.571 -7.870 29.424 1.00 50.00 312 SER A N 1
ATOM 2481 C CA . SER A 1 312 ? 1.348 -6.626 29.239 1.00 50.00 312 SER A CA 1
ATOM 2482 C C . SER A 1 312 ? 2.438 -6.734 28.160 1.00 50.00 312 SER A C 1
ATOM 2484 O O . SER A 1 312 ? 3.151 -7.724 28.126 1.00 50.00 312 SER A O 1
ATOM 2486 N N . TYR A 1 313 ? 2.655 -5.704 27.332 1.00 51.47 313 TYR A N 1
ATOM 2487 C CA . TYR A 1 313 ? 3.703 -5.677 26.287 1.00 51.47 313 TYR A CA 1
ATOM 2488 C C . TYR A 1 313 ? 5.118 -6.028 26.796 1.00 51.47 313 TYR A C 1
ATOM 2490 O O . TYR A 1 313 ? 5.992 -6.397 26.018 1.00 51.47 313 TYR A O 1
ATOM 2498 N N . LEU A 1 314 ? 5.337 -5.949 28.112 1.00 52.62 314 LEU A N 1
ATOM 2499 C CA . LEU A 1 314 ? 6.568 -6.339 28.792 1.00 52.62 314 LEU A CA 1
ATOM 2500 C C . LEU A 1 314 ? 6.611 -7.814 29.211 1.00 52.62 314 LEU A C 1
ATOM 2502 O O . LEU A 1 314 ? 7.545 -8.209 29.898 1.00 52.62 314 LEU A O 1
ATOM 2506 N N . THR A 1 315 ? 5.622 -8.648 28.913 1.00 52.59 315 THR A N 1
ATOM 2507 C CA . THR A 1 315 ? 5.633 -10.058 29.342 1.00 52.59 315 THR A CA 1
ATOM 2508 C C . THR A 1 315 ? 6.567 -10.912 28.521 1.00 52.59 315 THR A C 1
ATOM 2510 O O . THR A 1 315 ? 7.069 -11.909 29.031 1.00 52.59 315 THR A O 1
ATOM 2513 N N . ASP A 1 316 ? 6.855 -10.489 27.292 1.00 61.81 316 ASP A N 1
ATOM 2514 C CA . ASP A 1 316 ? 7.969 -11.047 26.551 1.00 61.81 316 ASP A CA 1
ATOM 2515 C C . ASP A 1 316 ? 9.292 -10.560 27.162 1.00 61.81 316 ASP A C 1
ATOM 2517 O O . ASP A 1 316 ? 9.608 -9.366 27.166 1.00 61.81 316 ASP A O 1
ATOM 2521 N N . ARG A 1 317 ? 10.068 -11.502 27.712 1.00 68.69 317 ARG A N 1
ATOM 2522 C CA . ARG A 1 317 ? 11.335 -11.217 28.405 1.00 68.69 317 ARG A CA 1
ATOM 2523 C C . ARG A 1 317 ? 12.342 -10.545 27.470 1.00 68.69 317 ARG A C 1
ATOM 2525 O O . ARG A 1 317 ? 13.136 -9.724 27.929 1.00 68.69 317 ARG A O 1
ATOM 2532 N N . ARG A 1 318 ? 12.297 -10.868 26.173 1.00 69.50 318 ARG A N 1
ATOM 2533 C CA . ARG A 1 318 ? 13.210 -10.327 25.163 1.00 69.50 318 ARG A CA 1
ATOM 2534 C C . ARG A 1 318 ? 12.859 -8.883 24.808 1.00 69.50 318 ARG A C 1
ATOM 2536 O O . ARG A 1 318 ? 13.724 -8.023 24.931 1.00 69.50 318 ARG A O 1
ATOM 2543 N N . THR A 1 319 ? 11.601 -8.588 24.485 1.00 63.56 319 THR A N 1
ATOM 2544 C CA . THR A 1 319 ? 11.114 -7.218 24.253 1.00 63.56 319 THR A CA 1
ATOM 2545 C C . THR A 1 319 ? 11.290 -6.342 25.489 1.00 63.56 319 THR A C 1
ATOM 2547 O O . THR A 1 319 ? 11.719 -5.198 25.363 1.00 63.56 319 THR A O 1
ATOM 2550 N N . ARG A 1 320 ? 11.063 -6.876 26.700 1.00 74.38 320 ARG A N 1
ATOM 2551 C CA . ARG A 1 320 ? 11.357 -6.153 27.949 1.00 74.38 320 ARG A CA 1
ATOM 2552 C C . ARG A 1 320 ? 12.832 -5.765 28.040 1.00 74.38 320 ARG A C 1
ATOM 2554 O O . ARG A 1 320 ? 13.123 -4.627 28.385 1.00 74.38 320 ARG A O 1
ATOM 2561 N N . LYS A 1 321 ? 13.748 -6.688 27.735 1.00 77.75 321 LYS A N 1
ATOM 2562 C CA . LYS A 1 321 ? 15.192 -6.425 27.779 1.00 77.75 321 LYS A CA 1
ATOM 2563 C C . LYS A 1 321 ? 15.581 -5.311 26.800 1.00 77.75 321 LYS A C 1
ATOM 2565 O O . LYS A 1 321 ? 16.178 -4.329 27.225 1.00 77.75 321 LYS A O 1
ATOM 2570 N N . VAL A 1 322 ? 15.156 -5.418 25.540 1.00 76.69 322 VAL A N 1
ATOM 2571 C CA . VAL A 1 322 ? 15.451 -4.409 24.504 1.00 76.69 322 VAL A CA 1
ATOM 2572 C C . VAL A 1 322 ? 14.851 -3.046 24.867 1.00 76.69 322 VAL A C 1
ATOM 2574 O O . VAL A 1 322 ? 15.528 -2.027 24.771 1.00 76.69 322 VAL A O 1
ATOM 2577 N N . ALA A 1 323 ? 13.605 -3.011 25.349 1.00 75.12 323 ALA A N 1
ATOM 2578 C CA . ALA A 1 323 ? 12.955 -1.769 25.762 1.00 75.12 323 ALA A CA 1
ATOM 2579 C C . ALA A 1 323 ? 13.665 -1.099 26.952 1.00 75.12 323 ALA A C 1
ATOM 2581 O O . ALA A 1 323 ? 13.793 0.124 26.977 1.00 75.12 323 ALA A O 1
ATOM 2582 N N . VAL A 1 324 ? 14.154 -1.878 27.925 1.00 78.94 324 VAL A N 1
ATOM 2583 C CA . VAL A 1 324 ? 14.930 -1.351 29.060 1.00 78.94 324 VAL A CA 1
ATOM 2584 C C . VAL A 1 324 ? 16.265 -0.774 28.590 1.00 78.94 324 VAL A C 1
ATOM 2586 O O . VAL A 1 324 ? 16.600 0.344 28.976 1.00 78.94 324 VAL A O 1
ATOM 2589 N N . GLU A 1 325 ? 16.992 -1.481 27.724 1.00 81.06 325 GLU A N 1
ATOM 2590 C CA . GLU A 1 325 ? 18.270 -1.009 27.171 1.00 81.06 325 GLU A CA 1
ATOM 2591 C C . GLU A 1 325 ? 18.095 0.294 26.372 1.00 81.06 325 GLU A C 1
ATOM 2593 O O . GLU A 1 325 ? 18.837 1.258 26.564 1.00 81.06 325 GLU A O 1
ATOM 2598 N N . MET A 1 326 ? 17.062 0.370 25.529 1.00 77.31 326 MET A N 1
ATOM 2599 C CA . MET A 1 326 ? 16.736 1.579 24.769 1.00 77.31 326 MET A CA 1
ATOM 2600 C C . MET A 1 326 ? 16.326 2.750 25.664 1.00 77.31 326 MET A C 1
ATOM 2602 O O . MET A 1 326 ? 16.756 3.878 25.430 1.00 77.31 326 MET A O 1
ATOM 2606 N N . ALA A 1 327 ? 15.523 2.498 26.701 1.00 80.50 327 ALA A N 1
ATOM 2607 C CA . ALA A 1 327 ? 15.123 3.530 27.652 1.00 80.50 327 ALA A CA 1
ATOM 2608 C C . ALA A 1 327 ? 16.327 4.086 28.428 1.00 80.50 327 ALA A C 1
ATOM 2610 O O . ALA A 1 327 ? 16.430 5.299 28.609 1.00 80.50 327 ALA A O 1
ATOM 2611 N N . GLN A 1 328 ? 17.263 3.222 28.833 1.00 84.44 328 GLN A N 1
ATOM 2612 C CA . GLN A 1 328 ? 18.502 3.636 29.494 1.00 84.44 328 GLN A CA 1
ATOM 2613 C C . GLN A 1 328 ? 19.375 4.498 28.576 1.00 84.44 328 GLN A C 1
ATOM 2615 O O . GLN A 1 328 ? 19.823 5.564 28.997 1.00 84.44 328 GLN A O 1
ATOM 2620 N N . ARG A 1 329 ? 19.564 4.096 27.312 1.00 80.31 329 ARG A N 1
ATOM 2621 C CA . ARG A 1 329 ? 20.323 4.886 26.325 1.00 80.31 329 ARG A CA 1
ATOM 2622 C C . ARG A 1 329 ? 19.663 6.235 26.035 1.00 80.31 329 ARG A C 1
ATOM 2624 O O . ARG A 1 329 ? 20.345 7.255 26.037 1.00 80.31 329 ARG A O 1
ATOM 2631 N N . ALA A 1 330 ? 18.341 6.264 25.855 1.00 76.00 330 ALA A N 1
ATOM 2632 C CA . ALA A 1 330 ? 17.600 7.509 25.652 1.00 76.00 330 ALA A CA 1
ATOM 2633 C C . ALA A 1 330 ? 17.767 8.460 26.848 1.00 76.00 330 ALA A C 1
ATOM 2635 O O . ALA A 1 330 ? 18.008 9.651 26.665 1.00 76.00 330 ALA A O 1
ATOM 2636 N N . GLN A 1 331 ? 17.700 7.932 28.075 1.00 80.81 331 GLN A N 1
ATOM 2637 C CA . GLN A 1 331 ? 17.906 8.722 29.287 1.00 80.81 331 GLN A CA 1
ATOM 2638 C C . GLN A 1 331 ? 19.335 9.277 29.375 1.00 80.81 331 GLN A C 1
ATOM 2640 O O . GLN A 1 331 ? 19.508 10.434 29.745 1.00 80.81 331 GLN A O 1
ATOM 2645 N N . GLN A 1 332 ? 20.353 8.491 29.015 1.00 86.06 332 GLN A N 1
ATOM 2646 C CA . GLN A 1 332 ? 21.744 8.957 28.983 1.00 86.06 332 GLN A CA 1
ATOM 2647 C C . GLN A 1 332 ? 21.937 10.100 27.979 1.00 86.06 332 GLN A C 1
ATOM 2649 O O . GLN A 1 332 ? 22.533 11.114 28.337 1.00 86.06 332 GLN A O 1
ATOM 2654 N N . MET A 1 333 ? 21.381 9.980 26.768 1.00 81.56 333 MET A N 1
ATOM 2655 C CA . MET A 1 333 ? 21.443 11.043 25.754 1.00 81.56 333 MET A CA 1
ATOM 2656 C C . MET A 1 333 ? 20.722 12.312 26.210 1.00 81.56 333 MET A C 1
ATOM 2658 O O . MET A 1 333 ? 21.256 13.406 26.068 1.00 81.56 333 MET A O 1
ATOM 2662 N N . LEU A 1 334 ? 19.553 12.176 26.844 1.00 82.62 334 LEU A N 1
ATOM 2663 C CA . LEU A 1 334 ? 18.822 13.311 27.410 1.00 82.62 334 LEU A CA 1
ATOM 2664 C C . LEU A 1 334 ? 19.615 14.022 28.516 1.00 82.62 334 LEU A C 1
ATOM 2666 O O . LEU A 1 334 ? 19.593 15.248 28.591 1.00 82.62 334 LEU A O 1
ATOM 2670 N N . MET A 1 335 ? 20.293 13.269 29.388 1.00 86.75 335 MET A N 1
ATOM 2671 C CA . MET A 1 335 ? 21.105 13.847 30.464 1.00 86.75 335 MET A CA 1
ATOM 2672 C C . MET A 1 335 ? 22.325 14.583 29.902 1.00 86.75 335 MET A C 1
ATOM 2674 O O . MET A 1 335 ? 22.573 15.704 30.332 1.00 86.75 335 MET A O 1
ATOM 2678 N N . ARG A 1 336 ? 23.015 14.005 28.907 1.00 84.06 336 ARG A N 1
ATOM 2679 C CA . ARG A 1 336 ? 24.142 14.655 28.213 1.00 84.06 336 ARG A CA 1
ATOM 2680 C C . ARG A 1 336 ? 23.718 15.921 27.483 1.00 84.06 336 ARG A C 1
ATOM 2682 O O . ARG A 1 336 ? 24.326 16.966 27.668 1.00 84.06 336 ARG A O 1
ATOM 2689 N N . TRP A 1 337 ? 22.615 15.858 26.739 1.00 82.19 337 TRP A N 1
ATOM 2690 C CA . TRP A 1 337 ? 22.067 17.026 26.051 1.00 82.19 337 TRP A CA 1
ATOM 2691 C C . TRP A 1 337 ? 21.753 18.173 27.024 1.00 82.19 337 TRP A C 1
ATOM 2693 O O . TRP A 1 337 ? 22.068 19.329 26.753 1.00 82.19 337 TRP A O 1
ATOM 2703 N N . ARG A 1 338 ? 21.184 17.850 28.194 1.00 83.12 338 ARG A N 1
ATOM 2704 C CA . ARG A 1 338 ? 20.889 18.832 29.249 1.00 83.12 338 ARG A CA 1
ATOM 2705 C C . ARG A 1 338 ? 22.134 19.396 29.934 1.00 83.12 338 ARG A C 1
ATOM 2707 O O . ARG A 1 338 ? 22.054 20.513 30.433 1.00 83.12 338 ARG A O 1
ATOM 2714 N N . SER A 1 339 ? 23.230 18.641 30.011 1.00 83.00 339 SER A N 1
ATOM 2715 C CA . SER A 1 339 ? 24.467 19.085 30.666 1.00 83.00 339 SER A CA 1
ATOM 2716 C C . SER A 1 339 ? 25.419 19.835 29.739 1.00 83.00 339 SER A C 1
ATOM 2718 O O . SER A 1 339 ? 26.129 20.714 30.208 1.00 83.00 339 SER A O 1
ATOM 2720 N N . GLU A 1 340 ? 25.456 19.482 28.455 1.00 77.69 340 GLU A N 1
ATOM 2721 C CA . GLU A 1 340 ? 26.432 20.014 27.494 1.00 77.69 340 GLU A CA 1
ATOM 2722 C C . GLU A 1 340 ? 25.931 21.270 26.762 1.00 77.69 340 GLU A C 1
ATOM 2724 O O . GLU A 1 340 ? 26.746 22.022 26.242 1.00 77.69 340 GLU A O 1
ATOM 2729 N N . GLY A 1 341 ? 24.621 21.558 26.805 1.00 60.84 341 GLY A N 1
ATOM 2730 C CA . GLY A 1 341 ? 24.024 22.738 26.173 1.00 60.84 341 GLY A CA 1
ATOM 2731 C C . GLY A 1 341 ? 23.929 22.602 24.647 1.00 60.84 341 GLY A C 1
ATOM 2732 O O . GLY A 1 341 ? 24.911 22.321 23.979 1.00 60.84 341 GLY A O 1
ATOM 2733 N N . GLU A 1 342 ? 22.710 22.751 24.116 1.00 64.00 342 GLU A N 1
ATOM 2734 C CA . GLU A 1 342 ? 22.323 22.800 22.687 1.00 64.00 342 GLU A CA 1
ATOM 2735 C C . GLU A 1 342 ? 23.277 22.152 21.653 1.00 64.00 342 GLU A C 1
ATOM 2737 O O . GLU A 1 342 ? 23.727 22.784 20.701 1.00 64.00 342 GLU A O 1
ATOM 2742 N N . GLY A 1 343 ? 23.511 20.843 21.782 1.00 60.72 343 GLY A N 1
ATOM 2743 C CA . GLY A 1 343 ? 24.035 20.004 20.699 1.00 60.72 343 GLY A CA 1
ATOM 2744 C C . GLY A 1 343 ? 22.898 19.369 19.891 1.00 60.72 343 GLY A C 1
ATOM 2745 O O . GLY A 1 343 ? 22.195 18.497 20.409 1.00 60.72 343 GLY A O 1
ATOM 2746 N N . SER A 1 344 ? 22.728 19.777 18.625 1.00 68.69 344 SER A N 1
ATOM 2747 C CA . SER A 1 344 ? 21.700 19.249 17.699 1.00 68.69 344 SER A CA 1
ATOM 2748 C C . SER A 1 344 ? 21.744 17.715 17.585 1.00 68.69 344 SER A C 1
ATOM 2750 O O . SER A 1 344 ? 20.710 17.049 17.573 1.00 68.69 344 SER A O 1
ATOM 2752 N N . GLU A 1 345 ? 22.943 17.130 17.599 1.00 80.44 345 GLU A N 1
ATOM 2753 C CA . GLU A 1 345 ? 23.153 15.685 17.453 1.00 80.44 345 GLU A CA 1
ATOM 2754 C C . GLU A 1 345 ? 22.626 14.876 18.648 1.00 80.44 345 GLU A C 1
ATOM 2756 O O . GLU A 1 345 ? 21.965 13.853 18.464 1.00 80.44 345 GLU A O 1
ATOM 2761 N N . LEU A 1 346 ? 22.830 15.355 19.881 1.00 78.12 346 LEU A N 1
ATOM 2762 C CA . LEU A 1 346 ? 22.333 14.683 21.089 1.00 78.12 346 LEU A CA 1
ATOM 2763 C C . LEU A 1 346 ? 20.804 14.753 21.188 1.00 78.12 346 LEU A C 1
ATOM 2765 O O . LEU A 1 346 ? 20.157 13.800 21.639 1.00 78.12 346 LEU A O 1
ATOM 2769 N N . GLU A 1 347 ? 20.213 15.862 20.736 1.00 79.69 347 GLU A N 1
ATOM 2770 C CA . GLU A 1 347 ? 18.763 15.999 20.637 1.00 79.69 347 GLU A CA 1
ATOM 2771 C C . GLU A 1 347 ? 18.174 15.027 19.604 1.00 79.69 347 GLU A C 1
ATOM 2773 O O . GLU A 1 347 ? 17.173 14.354 19.888 1.00 79.69 347 GLU A O 1
ATOM 2778 N N . VAL A 1 348 ? 18.791 14.930 18.422 1.00 78.19 348 VAL A N 1
ATOM 2779 C CA . VAL A 1 348 ? 18.390 13.991 17.365 1.00 78.19 348 VAL A CA 1
ATOM 2780 C C . VAL A 1 348 ? 18.500 12.552 17.868 1.00 78.19 348 VAL A C 1
ATOM 2782 O O . VAL A 1 348 ? 17.497 11.834 17.843 1.00 78.19 348 VAL A O 1
ATOM 2785 N N . ALA A 1 349 ? 19.636 12.167 18.456 1.00 77.50 349 ALA A N 1
ATOM 2786 C CA . ALA A 1 349 ? 19.859 10.830 19.004 1.00 77.50 349 ALA A CA 1
ATOM 2787 C C . ALA A 1 349 ? 18.835 10.459 20.095 1.00 77.50 349 ALA A C 1
ATOM 2789 O O . ALA A 1 349 ? 18.278 9.357 20.097 1.00 77.50 349 ALA A O 1
ATOM 2790 N N . TYR A 1 350 ? 18.509 11.385 21.008 1.00 80.81 350 TYR A N 1
ATOM 2791 C CA . TYR A 1 350 ? 17.449 11.170 21.999 1.00 80.81 350 TYR A CA 1
ATOM 2792 C C . TYR A 1 350 ? 16.075 10.970 21.341 1.00 80.81 350 TYR A C 1
ATOM 2794 O O . TYR A 1 350 ? 15.333 10.048 21.704 1.00 80.81 350 TYR A O 1
ATOM 2802 N N . ARG A 1 351 ? 15.710 11.824 20.375 1.00 73.25 351 ARG A N 1
ATOM 2803 C CA . ARG A 1 351 ? 14.422 11.741 19.669 1.00 73.25 351 ARG A CA 1
ATOM 2804 C C . ARG A 1 351 ? 14.297 10.427 18.895 1.00 73.25 351 ARG A C 1
ATOM 2806 O O . ARG A 1 351 ? 13.218 9.829 18.915 1.00 73.25 351 ARG A O 1
ATOM 2813 N N . GLU A 1 352 ? 15.370 9.961 18.269 1.00 79.12 352 GLU A N 1
ATOM 2814 C CA . GLU A 1 352 ? 15.427 8.688 17.548 1.00 79.12 352 GLU A CA 1
ATOM 2815 C C . GLU A 1 352 ? 15.313 7.486 18.482 1.00 79.12 352 GLU A C 1
ATOM 2817 O O . GLU A 1 352 ? 14.436 6.646 18.279 1.00 79.12 352 GLU A O 1
ATOM 2822 N N . LEU A 1 353 ? 16.089 7.445 19.570 1.00 75.50 353 LEU A N 1
ATOM 2823 C CA . LEU A 1 353 ? 15.994 6.385 20.580 1.00 75.50 353 LEU A CA 1
ATOM 2824 C C . LEU A 1 353 ? 14.601 6.321 21.214 1.00 75.50 353 LEU A C 1
ATOM 2826 O O . LEU A 1 353 ? 14.052 5.239 21.426 1.00 75.50 353 LEU A O 1
ATOM 2830 N N . ARG A 1 354 ? 13.979 7.477 21.468 1.00 78.12 354 ARG A N 1
ATOM 2831 C CA . ARG A 1 354 ? 12.604 7.547 21.975 1.00 78.12 354 ARG A CA 1
ATOM 2832 C C . ARG A 1 354 ? 11.592 7.015 20.958 1.00 78.12 354 ARG A C 1
ATOM 2834 O O . ARG A 1 354 ? 10.664 6.306 21.349 1.00 78.12 354 ARG A O 1
ATOM 2841 N N . ARG A 1 355 ? 11.744 7.334 19.668 1.00 69.75 355 ARG A N 1
ATOM 2842 C CA . ARG A 1 355 ? 10.895 6.780 18.596 1.00 69.75 355 ARG A CA 1
ATOM 2843 C C . ARG A 1 355 ? 11.083 5.268 18.479 1.00 69.75 355 ARG A C 1
ATOM 2845 O O . ARG A 1 355 ? 10.090 4.545 18.481 1.00 69.75 355 ARG A O 1
ATOM 2852 N N . ALA A 1 356 ? 12.326 4.795 18.476 1.00 70.75 356 ALA A N 1
ATOM 2853 C CA . ALA A 1 356 ? 12.678 3.380 18.431 1.00 70.75 356 ALA A CA 1
ATOM 2854 C C . ALA A 1 356 ? 12.111 2.597 19.627 1.00 70.75 356 ALA A C 1
ATOM 2856 O O . ALA A 1 356 ? 11.570 1.506 19.450 1.00 70.75 356 ALA A O 1
ATOM 2857 N N . LEU A 1 357 ? 12.145 3.174 20.833 1.00 72.94 357 LEU A N 1
ATOM 2858 C CA . LEU A 1 357 ? 11.522 2.602 22.027 1.00 72.94 357 LEU A CA 1
ATOM 2859 C C . LEU A 1 357 ? 9.999 2.477 21.872 1.00 72.94 357 LEU A C 1
ATOM 2861 O O . LEU A 1 357 ? 9.428 1.434 22.189 1.00 72.94 357 LEU A O 1
ATOM 2865 N N . ILE A 1 358 ? 9.333 3.520 21.362 1.00 67.00 358 ILE A N 1
ATOM 2866 C CA . ILE A 1 358 ? 7.881 3.504 21.119 1.00 67.00 358 ILE A CA 1
ATOM 2867 C C . ILE A 1 358 ? 7.517 2.419 20.102 1.00 67.00 358 ILE A C 1
ATOM 2869 O O . ILE A 1 358 ? 6.576 1.667 20.349 1.00 67.00 358 ILE A O 1
ATOM 2873 N N . VAL A 1 359 ? 8.265 2.318 19.002 1.00 66.38 359 VAL A N 1
ATOM 2874 C CA . VAL A 1 359 ? 8.096 1.280 17.971 1.00 66.38 359 VAL A CA 1
ATOM 2875 C C . VAL A 1 359 ? 8.300 -0.110 18.574 1.00 66.38 359 VAL A C 1
ATOM 2877 O O . VAL A 1 359 ? 7.425 -0.962 18.464 1.00 66.38 359 VAL A O 1
ATOM 2880 N N . THR A 1 360 ? 9.390 -0.327 19.313 1.00 65.31 360 THR A N 1
ATOM 2881 C CA . THR A 1 360 ? 9.706 -1.617 19.954 1.00 65.31 360 THR A CA 1
ATOM 2882 C C . THR A 1 360 ? 8.603 -2.064 20.922 1.00 65.31 360 THR A C 1
ATOM 2884 O O . THR A 1 360 ? 8.217 -3.234 20.929 1.00 65.31 360 THR A O 1
ATOM 2887 N N . ILE A 1 361 ? 8.047 -1.137 21.712 1.00 66.12 361 ILE A N 1
ATOM 2888 C CA . ILE A 1 361 ? 6.964 -1.429 22.664 1.00 66.12 361 ILE A CA 1
ATOM 2889 C C . ILE A 1 361 ? 5.623 -1.660 21.950 1.00 66.12 361 ILE A C 1
ATOM 2891 O O . ILE A 1 361 ? 4.871 -2.549 22.354 1.00 66.12 361 ILE A O 1
ATOM 2895 N N . LYS A 1 362 ? 5.299 -0.870 20.917 1.00 60.69 362 LYS A N 1
ATOM 2896 C CA . LYS A 1 362 ? 4.008 -0.954 20.213 1.00 60.69 362 LYS A CA 1
ATOM 2897 C C . LYS A 1 362 ? 3.930 -2.128 19.242 1.00 60.69 362 LYS A C 1
ATOM 2899 O O . LYS A 1 362 ? 2.913 -2.811 19.210 1.00 60.69 362 LYS A O 1
ATOM 2904 N N . GLU A 1 363 ? 4.997 -2.379 18.495 1.00 57.75 363 GLU A N 1
ATOM 2905 C CA . GLU A 1 363 ? 5.009 -3.312 17.362 1.00 57.75 363 GLU A CA 1
ATOM 2906 C C . GLU A 1 363 ? 5.619 -4.676 17.711 1.00 57.75 363 GLU A C 1
ATOM 2908 O O . GLU A 1 363 ? 5.697 -5.556 16.861 1.00 57.75 363 GLU A O 1
ATOM 2913 N N . ARG A 1 364 ? 6.068 -4.880 18.961 1.00 56.97 364 ARG A N 1
ATOM 2914 C CA . ARG A 1 364 ? 6.699 -6.132 19.431 1.00 56.97 364 ARG A CA 1
ATOM 2915 C C . ARG A 1 364 ? 7.884 -6.591 18.562 1.00 56.97 364 ARG A C 1
ATOM 2917 O O . ARG A 1 364 ? 8.206 -7.778 18.542 1.00 56.97 364 ARG A O 1
ATOM 2924 N N . ARG A 1 365 ? 8.546 -5.679 17.840 1.00 48.66 365 ARG A N 1
ATOM 2925 C CA . ARG A 1 365 ? 9.672 -6.024 16.964 1.00 48.66 365 ARG A CA 1
ATOM 2926 C C . ARG A 1 365 ? 10.856 -6.503 17.808 1.00 48.66 365 ARG A C 1
ATOM 2928 O O . ARG A 1 365 ? 11.407 -5.765 18.616 1.00 48.66 365 ARG A O 1
ATOM 2935 N N . HIS A 1 366 ? 11.260 -7.755 17.597 1.00 47.28 366 HIS A N 1
ATOM 2936 C CA . HIS A 1 366 ? 12.425 -8.360 18.260 1.00 47.28 366 HIS A CA 1
ATOM 2937 C C . HIS A 1 366 ? 13.769 -7.930 17.659 1.00 47.28 366 HIS A C 1
ATOM 2939 O O . HIS A 1 366 ? 14.822 -8.251 18.214 1.00 47.28 366 HIS A O 1
ATOM 2945 N N . LYS A 1 367 ? 13.740 -7.246 16.513 1.00 41.84 367 LYS A N 1
ATOM 2946 C CA . LYS A 1 367 ? 14.911 -6.631 15.894 1.00 41.84 367 LYS A CA 1
ATOM 2947 C C . LYS A 1 367 ? 14.933 -5.171 16.320 1.00 41.84 367 LYS A C 1
ATOM 2949 O O . LYS A 1 367 ? 13.987 -4.444 16.023 1.00 41.84 367 LYS A O 1
ATOM 2954 N N . ALA A 1 368 ? 15.992 -4.767 17.022 1.00 41.19 368 ALA A N 1
ATOM 2955 C CA . ALA A 1 368 ? 16.271 -3.352 17.196 1.00 41.19 368 ALA A CA 1
ATOM 2956 C C . ALA A 1 368 ? 16.306 -2.715 15.792 1.00 41.19 368 ALA A C 1
ATOM 2958 O O . ALA A 1 368 ? 16.928 -3.307 14.902 1.00 41.19 368 ALA A O 1
ATOM 2959 N N . PRO A 1 369 ? 15.615 -1.585 15.545 1.00 45.56 369 PRO A N 1
ATOM 2960 C CA . PRO A 1 369 ? 15.878 -0.798 14.352 1.00 45.56 369 PRO A CA 1
ATOM 2961 C C . PRO A 1 369 ? 17.385 -0.573 14.280 1.00 45.56 369 PRO A C 1
ATOM 2963 O O . PRO A 1 369 ? 18.010 -0.287 15.305 1.00 45.56 369 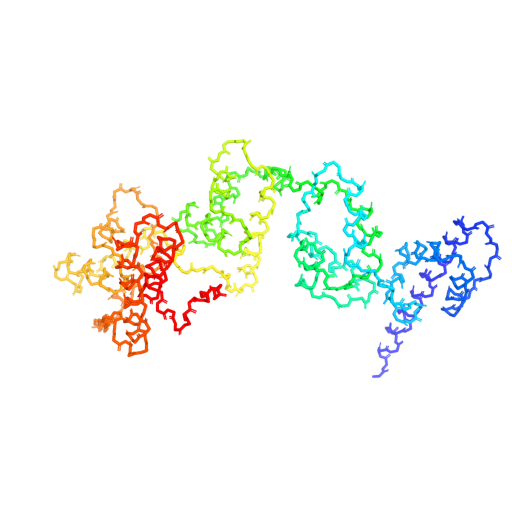PRO A O 1
ATOM 2966 N N . VAL A 1 370 ? 17.956 -0.794 13.097 1.00 41.12 370 VAL A N 1
ATOM 2967 C CA . VAL A 1 370 ? 19.363 -0.512 12.824 1.00 41.12 370 VAL A CA 1
ATOM 2968 C C . VAL A 1 370 ? 19.532 0.985 13.047 1.00 41.12 370 VAL A C 1
ATOM 2970 O O . VAL A 1 370 ? 19.155 1.793 12.205 1.00 41.12 370 VAL A O 1
ATOM 2973 N N . LEU A 1 371 ? 19.983 1.351 14.244 1.00 42.84 371 LEU A N 1
ATOM 2974 C CA . LEU A 1 371 ? 20.520 2.672 14.497 1.00 42.84 371 LEU A CA 1
ATOM 2975 C C . LEU A 1 371 ? 21.823 2.674 13.714 1.00 42.84 371 LEU A C 1
ATOM 2977 O O . LEU A 1 371 ? 22.673 1.819 13.965 1.00 42.84 371 LEU A O 1
ATOM 2981 N N . MET A 1 372 ? 21.917 3.535 12.703 1.00 34.50 372 MET A N 1
ATOM 2982 C CA . MET A 1 372 ? 23.184 3.763 12.026 1.00 34.50 372 MET A CA 1
ATOM 2983 C C . MET A 1 372 ? 24.179 4.190 13.103 1.00 34.50 372 MET A C 1
ATOM 2985 O O . MET A 1 372 ? 24.001 5.227 13.737 1.00 34.50 372 MET A O 1
ATOM 2989 N N . GLU A 1 373 ? 25.158 3.332 13.376 1.00 30.19 373 GLU A N 1
ATOM 2990 C CA . GLU A 1 373 ? 26.355 3.740 14.095 1.00 30.19 373 GLU A CA 1
ATOM 2991 C C . GLU A 1 373 ? 27.074 4.716 13.161 1.00 30.19 373 GLU A C 1
ATOM 2993 O O . GLU A 1 373 ? 27.548 4.315 12.096 1.00 30.19 373 GLU A O 1
ATOM 2998 N N . GLN A 1 374 ? 27.033 6.001 13.513 1.00 32.38 374 GLN A N 1
ATOM 2999 C CA . GLN A 1 374 ? 27.970 7.001 13.011 1.00 32.38 374 GLN A CA 1
ATOM 3000 C C . GLN A 1 374 ? 29.108 7.136 14.012 1.00 32.38 374 GLN A C 1
ATOM 3002 O O . GLN A 1 374 ? 28.805 7.188 15.230 1.00 32.38 374 GLN A O 1
#

Foldseek 3Di:
DPVVVVVVVVVVVVVLVLQQVLVVVLCVVVVDDDDRDDLVSLLVVLVPDDPVSSLVSCLVSLQACPPSRDNFDKDFLVVVVVLVVVVDPDFDFPLLVVLVVVCVSCVSSVHHDDSVLVVLSSDPPRRDDIDTPSVSVVVVPDDPVGGHLLAQQCVVVPPDDSLVVVVVLCVLLQFQDPLLLLVQLVVVDVDDSVLSCCSNVPPDPHSNCSVVSVSLSVVCNVCVVVVHHRPGPLQRHWDFLVLVQVLVVLLVVQDVDPLVVLVLLCQQQVPDSVLLVVSNDPPPPGGTDRPSSSVQSVCSSPDPDRPDRPPALCPPVLLVVVLVVLVVQLVVLVVCCVVVDDDPVSVVSNVVSVVQSVCSSPVVDSDRPPPPDD

Sequence (374 aa):
DGDVKGIAAEAAERMQELSGALLREVTQAAEEDLPGGPPCEVAAALASCEEAQRDLLADVVLLNGHRQFLRPRYMDLGELRRELKEREDGGQFALVRLVPFLREELRKRGLETSERSIRSWFDEESEAGQAPYCVRSILRGVNGEFATGLIPLEELVGQEDADAWLEEARRRLSFRSHSAMHKAIAEVSSLKYDCVHKALSGKRKAKRIQAEIKYCLDKWLEDLEEGREPAIDEDYLGVPVEQMHDLMAALERKFHTKEELYRLISRTTGIKTGSVRRYFQSNGQLKYAPLCVFRCARELATTNRLPRTRVSYLTDRRTRKVAVEMAQRAQQMLMRWRSEGEGSELEVAYRELRRALIVTIKERRHKAPVLMEQ